Protein AF-A0A7T4PMB2-F1 (afdb_monomer)

Organism: NCBI:txid1642299

Radius of gyration: 21.37 Å; Cα contacts (8 Å, |Δi|>4): 212; chains: 1; bounding box: 61×42×51 Å

Secondary structure (DSSP, 8-state):
-PPPP-----SHHHHHHHHHHHHHHHHHHHHTTS-HHHHHHHS-HHHHHHTS--TTTTTT--HHHHHHHHHHHTTTHHHHHHHHHHH-----EEEEE-TTS-HHHHHHHHHHHHHTT-S-EEE---S-HHHHHHHHHHHHHHHHTT--PPP--SS-----PPPEEE--TGGGS-TTT--HHHHHHHHHHHHHHH-GGGEEE---TTGGGGT--HHHHHHHHHHHHTTS-HHHHHIIIIIHHHHHHTPPP-

Nearest PDB structures (foldseek):
  1yey-assembly3_C  TM=9.040E-01  e=1.198E-10  Xanthomonas campestris pv. campestris
  1yey-assembly5_D  TM=8.991E-01  e=2.193E-10  Xanthomonas campestris pv. campestris
  2hxu-assembly1_A-2  TM=8.973E-01  e=6.983E-10  Xanthomonas campestris pv. campestris
  2hne-assembly1_A  TM=7.684E-01  e=2.425E-10  Xanthomonas campestris pv. campestris
  4ip4-assembly1_A  TM=7.902E-01  e=7.832E-09  Ruegeria sp. TM1040

Mean predicted aligned error: 11.49 Å

InterPro domains:
  IPR006680 Amidohydrolase-related [PF04909] (165-247)
  IPR029017 Enolase-like, N-terminal [G3DSA:3.30.390.10] (5-83)
  IPR029017 Enolase-like, N-terminal [SSF54826] (7-43)
  IPR032466 Metal-dependent hydrolase [SSF51556] (58-247)
  IPR036849 Enolase-like, C-terminal domain superfamily [G3DSA:3.20.20.120] (88-149)
  IPR046945 L-rhamnonate dehydratase-like [PTHR13794] (10-143)

Structure (mmCIF, N/CA/C/O backbone):
data_AF-A0A7T4PMB2-F1
#
_entry.id   AF-A0A7T4PMB2-F1
#
loop_
_atom_site.group_PDB
_atom_site.id
_atom_site.type_symbol
_atom_site.label_atom_id
_atom_site.label_alt_id
_atom_site.label_comp_id
_atom_site.label_asym_id
_atom_site.label_entity_id
_atom_site.label_seq_id
_atom_site.pdbx_PDB_ins_code
_atom_site.Cartn_x
_atom_site.Cartn_y
_atom_site.Cartn_z
_atom_site.occupancy
_atom_site.B_iso_or_equiv
_atom_site.auth_seq_id
_atom_site.auth_comp_id
_atom_site.auth_asym_id
_atom_site.auth_atom_id
_atom_site.pdbx_PDB_model_num
ATOM 1 N N . MET A 1 1 ? -34.912 15.773 -20.584 1.00 35.38 1 MET A N 1
ATOM 2 C CA . MET A 1 1 ? -33.484 15.420 -20.717 1.00 35.38 1 MET A CA 1
ATOM 3 C C . MET A 1 1 ? -33.000 14.997 -19.339 1.00 35.38 1 MET A C 1
ATOM 5 O O . MET A 1 1 ? -32.788 15.855 -18.494 1.00 35.38 1 MET A O 1
ATOM 9 N N . ALA A 1 2 ? -32.989 13.692 -19.056 1.00 30.50 2 ALA A N 1
ATOM 10 C CA . ALA A 1 2 ? -32.449 13.191 -17.794 1.00 30.50 2 ALA A CA 1
ATOM 11 C C . ALA A 1 2 ? -30.940 13.493 -17.768 1.00 30.50 2 ALA A C 1
ATOM 13 O O . ALA A 1 2 ? -30.290 13.292 -18.798 1.00 30.50 2 ALA A O 1
ATOM 14 N N . PRO A 1 3 ? -30.379 14.015 -16.666 1.00 35.81 3 PRO A N 1
ATOM 15 C CA . PRO A 1 3 ? -28.944 14.237 -16.590 1.00 35.81 3 PRO A CA 1
ATOM 16 C C . PRO A 1 3 ? -28.245 12.880 -16.735 1.00 35.81 3 PRO A C 1
ATOM 18 O O . PRO A 1 3 ? -28.550 11.938 -16.003 1.00 35.81 3 PRO A O 1
ATOM 21 N N . GLY A 1 4 ? -27.356 12.772 -17.726 1.00 35.12 4 GLY A N 1
ATOM 22 C CA . GLY A 1 4 ? -26.520 11.591 -17.925 1.00 35.12 4 GLY A CA 1
ATOM 23 C C . GLY A 1 4 ? -25.661 11.298 -16.688 1.00 35.12 4 GLY A C 1
ATOM 24 O O . GLY A 1 4 ? -25.504 12.174 -15.830 1.00 35.12 4 GLY A O 1
ATOM 25 N N . PRO A 1 5 ? -25.115 10.076 -16.564 1.00 42.34 5 PRO A N 1
ATOM 26 C CA . PRO A 1 5 ? -24.320 9.689 -15.408 1.00 42.34 5 PRO A CA 1
ATOM 27 C C . PRO A 1 5 ? -23.187 10.699 -15.212 1.00 42.34 5 PRO A C 1
ATOM 29 O O . PRO A 1 5 ? -22.354 10.887 -16.096 1.00 42.34 5 PRO A O 1
ATOM 32 N N . LEU A 1 6 ? -23.190 11.370 -14.055 1.00 43.47 6 LEU A N 1
ATOM 33 C CA . LEU A 1 6 ? -22.099 12.220 -13.592 1.00 43.47 6 LEU A CA 1
ATOM 34 C C . LEU A 1 6 ? -20.829 11.369 -13.557 1.00 43.47 6 LEU A C 1
ATOM 36 O O . LEU A 1 6 ? -20.558 10.673 -12.577 1.00 43.47 6 LEU A O 1
ATOM 40 N N . THR A 1 7 ? -20.045 11.426 -14.626 1.00 45.50 7 THR A N 1
ATOM 41 C CA . THR A 1 7 ? -18.671 10.950 -14.651 1.00 45.50 7 THR A CA 1
ATOM 42 C C . THR A 1 7 ? -17.887 11.838 -13.690 1.00 45.50 7 THR A C 1
ATOM 44 O O . THR A 1 7 ? -17.384 12.900 -14.047 1.00 45.50 7 THR A O 1
ATOM 47 N N . ARG A 1 8 ? -17.846 11.456 -12.406 1.00 55.59 8 ARG A N 1
ATOM 48 C CA . ARG A 1 8 ? -16.974 12.096 -11.417 1.00 55.59 8 ARG A CA 1
ATOM 49 C C . ARG A 1 8 ? -15.540 11.870 -11.878 1.00 55.59 8 ARG A C 1
ATOM 51 O O . ARG A 1 8 ? -14.982 10.801 -11.653 1.00 55.59 8 ARG A O 1
ATOM 58 N N . GLN A 1 9 ? -14.967 12.856 -12.557 1.00 50.06 9 GLN A N 1
ATOM 59 C CA . GLN A 1 9 ? -13.572 12.808 -12.959 1.00 50.06 9 GLN A CA 1
ATOM 60 C C . GLN A 1 9 ? -12.698 12.799 -11.692 1.00 50.06 9 GLN A C 1
ATOM 62 O O . GLN A 1 9 ? -12.810 13.720 -10.874 1.00 50.06 9 GLN A O 1
ATOM 67 N N . PRO A 1 10 ? -11.851 11.776 -11.479 1.00 59.47 10 PRO A N 1
ATOM 68 C CA . PRO A 1 10 ? -10.800 11.865 -10.474 1.00 59.47 10 PRO A CA 1
ATOM 69 C C . PRO A 1 10 ? -9.892 13.054 -10.824 1.00 59.47 10 PRO A C 1
ATOM 71 O O . PRO A 1 10 ? -9.530 13.247 -11.981 1.00 59.47 10 PRO A O 1
ATOM 74 N N . GLY A 1 11 ? -9.564 13.894 -9.840 1.00 75.94 11 GLY A N 1
ATOM 75 C CA . GLY A 1 11 ? -8.819 15.133 -10.078 1.00 75.94 11 GLY A CA 1
ATOM 76 C C . GLY A 1 11 ? -8.782 16.060 -8.863 1.00 75.94 11 GLY A C 1
ATOM 77 O O . GLY A 1 11 ? -9.060 15.634 -7.741 1.00 75.94 11 GLY A O 1
ATOM 78 N N . VAL A 1 12 ? -8.468 17.342 -9.086 1.00 81.75 12 VAL A N 1
ATOM 79 C CA . VAL A 1 12 ? -8.289 18.367 -8.032 1.00 81.75 12 VAL A CA 1
ATOM 80 C C . VAL A 1 12 ? -9.468 18.423 -7.062 1.00 81.75 12 VAL A C 1
ATOM 82 O O . VAL A 1 12 ? -9.266 18.431 -5.851 1.00 81.75 12 VAL A O 1
ATOM 85 N N . MET A 1 13 ? -10.699 18.375 -7.577 1.00 86.38 13 MET A N 1
ATOM 86 C CA . MET A 1 13 ? -11.901 18.406 -6.740 1.00 86.38 13 MET A CA 1
ATOM 87 C C . MET A 1 13 ? -11.987 17.208 -5.791 1.00 86.38 13 MET A C 1
ATOM 89 O O . MET A 1 13 ? -12.369 17.366 -4.635 1.00 86.38 13 MET A O 1
ATOM 93 N N . HIS A 1 14 ? -11.599 16.015 -6.244 1.00 83.06 14 HIS A N 1
ATOM 94 C CA . HIS A 1 14 ? -11.605 14.829 -5.392 1.00 83.06 14 HIS A CA 1
ATOM 95 C C . HIS A 1 14 ? -10.499 14.889 -4.329 1.00 83.06 14 HIS A C 1
ATOM 97 O O . HIS A 1 14 ? -10.737 14.502 -3.188 1.00 83.06 14 HIS A O 1
ATOM 103 N N . MET A 1 15 ? -9.326 15.44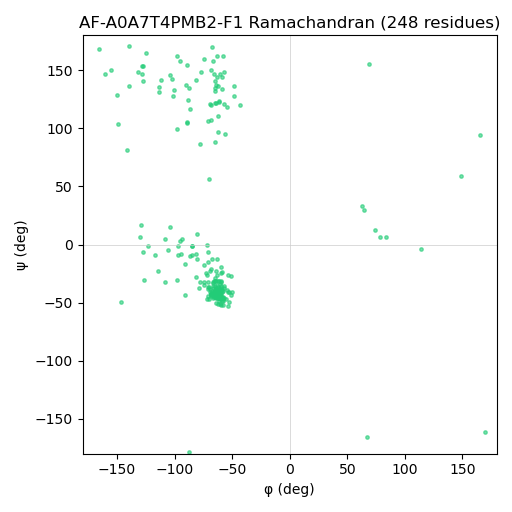3 -4.665 1.00 84.00 15 MET A N 1
ATOM 104 C CA . MET A 1 15 ? -8.260 15.694 -3.687 1.00 84.00 15 MET A CA 1
ATOM 105 C C . MET A 1 15 ? -8.689 16.713 -2.624 1.00 84.00 15 MET A C 1
ATOM 107 O O . MET A 1 15 ? -8.449 16.488 -1.441 1.00 84.00 15 MET A O 1
ATOM 111 N N . ALA A 1 16 ? -9.370 17.793 -3.022 1.00 87.81 16 ALA A N 1
ATOM 112 C CA . ALA A 1 16 ? -9.892 18.798 -2.095 1.00 87.81 16 ALA A CA 1
ATOM 113 C C . ALA A 1 16 ? -10.948 18.208 -1.147 1.00 87.81 16 ALA A C 1
ATOM 115 O O . ALA A 1 16 ? -10.863 18.396 0.065 1.00 87.81 16 ALA A O 1
ATOM 116 N N . ILE A 1 17 ? -11.899 17.430 -1.679 1.00 90.94 17 ILE A N 1
ATOM 117 C CA . ILE A 1 17 ? -12.875 16.696 -0.860 1.00 90.94 17 ILE A CA 1
ATOM 118 C C . ILE A 1 17 ? -12.154 15.745 0.102 1.00 90.94 17 ILE A C 1
ATOM 120 O O . ILE A 1 17 ? -12.469 15.733 1.288 1.00 90.94 17 ILE A O 1
ATOM 124 N N . GLY A 1 18 ? -11.162 14.989 -0.379 1.00 90.50 18 GLY A N 1
ATOM 125 C CA . GLY A 1 18 ? -10.364 14.086 0.451 1.00 90.50 18 GLY A CA 1
ATOM 126 C C . GLY A 1 18 ? -9.637 14.806 1.589 1.00 90.50 18 GLY A C 1
ATOM 127 O O . GLY A 1 18 ? -9.641 14.319 2.715 1.00 90.50 18 GLY A O 1
ATOM 128 N N . ALA A 1 19 ? -9.075 15.991 1.333 1.00 88.81 19 ALA A N 1
ATOM 129 C CA . ALA A 1 19 ? -8.434 16.807 2.362 1.00 88.81 19 ALA A CA 1
ATOM 130 C C . ALA A 1 19 ? -9.427 17.252 3.448 1.00 88.81 19 ALA A C 1
ATOM 132 O O . ALA A 1 19 ? -9.135 17.115 4.634 1.00 88.81 19 ALA A O 1
ATOM 133 N N . VAL A 1 20 ? -10.619 17.716 3.056 1.00 96.00 20 VAL A N 1
ATOM 134 C CA . VAL A 1 20 ? -11.674 18.108 4.007 1.00 96.00 20 VAL A CA 1
ATOM 135 C C . VAL A 1 20 ? -12.166 16.904 4.813 1.00 96.00 20 VAL A C 1
ATOM 137 O O . VAL A 1 20 ? -12.282 16.990 6.031 1.00 96.00 20 VAL A O 1
ATOM 140 N N . VAL A 1 21 ? -12.406 15.761 4.164 1.00 95.62 21 VAL A N 1
ATOM 141 C CA . VAL A 1 21 ? -12.817 14.522 4.845 1.00 95.62 21 VAL A CA 1
ATOM 142 C C . VAL A 1 21 ? -11.748 14.062 5.841 1.00 95.62 21 VAL A C 1
ATOM 144 O O . VAL A 1 21 ? -12.085 13.712 6.969 1.00 95.62 21 VAL A O 1
ATOM 147 N N . ASN A 1 22 ? -10.465 14.116 5.474 1.00 94.06 22 ASN A N 1
ATOM 148 C CA . ASN A 1 22 ? -9.368 13.781 6.385 1.00 94.06 22 ASN A CA 1
ATOM 149 C C . ASN A 1 22 ? -9.285 14.745 7.578 1.00 94.06 22 ASN A C 1
ATOM 151 O O . ASN A 1 22 ? -9.046 14.292 8.691 1.00 94.06 22 ASN A O 1
ATOM 155 N N . ALA A 1 23 ? -9.536 16.043 7.380 1.00 93.75 23 ALA A N 1
ATOM 156 C CA . ALA A 1 23 ? -9.590 17.010 8.479 1.00 93.75 23 ALA A CA 1
ATOM 157 C C . ALA A 1 23 ? -10.757 16.735 9.447 1.00 93.75 23 ALA A C 1
ATOM 159 O O . ALA A 1 23 ? -10.616 16.893 10.656 1.00 93.75 23 ALA A O 1
ATOM 160 N N . VAL A 1 24 ? -11.905 16.269 8.941 1.00 97.50 24 VAL A N 1
ATOM 161 C CA . VAL A 1 24 ? -13.025 15.830 9.793 1.00 97.50 24 VAL A CA 1
ATOM 162 C C . VAL A 1 24 ? -12.645 14.590 10.609 1.00 97.50 24 VAL A C 1
ATOM 164 O O . VAL A 1 24 ? -12.980 14.511 11.791 1.00 97.50 24 VAL A O 1
ATOM 167 N N . TRP A 1 25 ? -11.927 13.637 10.008 1.00 97.00 25 TRP A N 1
ATOM 168 C CA . TRP A 1 25 ? -11.400 12.468 10.718 1.00 97.00 25 TRP A CA 1
ATOM 169 C C . TRP A 1 25 ? -10.401 12.839 11.812 1.00 97.00 25 TRP A C 1
ATOM 171 O O . TRP A 1 25 ? -10.461 12.272 12.902 1.00 97.00 25 TRP A O 1
ATOM 181 N N . ASP A 1 26 ? -9.518 13.792 11.529 1.00 96.56 26 ASP A N 1
ATOM 182 C CA . ASP A 1 26 ? -8.550 14.322 12.486 1.00 96.56 26 ASP A CA 1
ATOM 183 C C . ASP A 1 26 ? -9.259 14.961 13.688 1.00 96.56 26 ASP A C 1
ATOM 185 O O . ASP A 1 26 ? -9.075 14.521 14.821 1.00 96.56 26 ASP A O 1
ATOM 189 N N . LEU A 1 27 ? -10.213 15.866 13.437 1.00 97.00 27 LEU A N 1
ATOM 190 C CA . LEU A 1 27 ? -11.034 16.484 14.483 1.00 97.00 27 LEU A CA 1
ATOM 191 C C . LEU A 1 27 ? -11.805 15.448 15.321 1.00 97.00 27 LEU A C 1
ATOM 193 O O . LEU A 1 27 ? -11.927 15.584 16.541 1.00 97.00 27 LEU A O 1
ATOM 197 N N . ALA A 1 28 ? -12.349 14.406 14.685 1.00 97.06 28 ALA A N 1
ATOM 198 C CA . ALA A 1 28 ? -13.040 13.330 15.390 1.00 97.06 28 ALA A CA 1
ATOM 199 C C . ALA A 1 28 ? -12.090 12.542 16.311 1.00 97.06 28 ALA A C 1
ATOM 201 O O . ALA A 1 28 ? -12.472 12.188 17.429 1.00 97.06 28 ALA A O 1
ATOM 202 N N . ALA A 1 29 ? -10.859 12.291 15.861 1.00 97.25 29 ALA A N 1
ATOM 203 C CA . ALA A 1 29 ? -9.821 11.611 16.629 1.00 97.25 29 ALA A CA 1
ATOM 204 C C . ALA A 1 29 ? -9.328 12.466 17.808 1.00 97.25 29 ALA A C 1
ATOM 206 O O . ALA A 1 29 ? -9.275 11.969 18.938 1.00 97.25 29 ALA A O 1
ATOM 207 N N . GLU A 1 30 ? -9.088 13.760 17.582 1.00 97.31 30 GLU A N 1
ATOM 208 C CA . GLU A 1 30 ? -8.738 14.728 18.626 1.00 97.31 30 GLU A CA 1
ATOM 209 C C . GLU A 1 30 ? -9.821 14.811 19.704 1.00 97.31 30 GLU A C 1
ATOM 211 O O . GLU A 1 30 ? -9.532 14.672 20.893 1.00 97.31 30 GLU A O 1
ATOM 216 N N . ARG A 1 31 ? -11.092 14.949 19.302 1.00 98.00 31 ARG A N 1
ATOM 217 C CA . ARG A 1 31 ? -12.222 15.006 20.241 1.00 98.00 31 ARG A CA 1
ATOM 218 C C . ARG A 1 31 ? -12.377 13.718 21.052 1.00 98.00 31 ARG A C 1
ATOM 220 O O . ARG A 1 31 ? -12.839 13.765 22.190 1.00 98.00 31 ARG A O 1
ATOM 227 N N . ALA A 1 32 ? -12.012 12.577 20.474 1.00 97.12 32 ALA A N 1
ATOM 228 C CA . ALA A 1 32 ? -12.011 11.289 21.159 1.00 97.12 32 ALA A CA 1
ATOM 229 C C . ALA A 1 32 ? -10.756 11.055 22.021 1.00 97.12 32 ALA A C 1
ATOM 231 O O . ALA A 1 32 ? -10.708 10.055 22.739 1.00 97.12 32 ALA A O 1
ATOM 232 N N . GLY A 1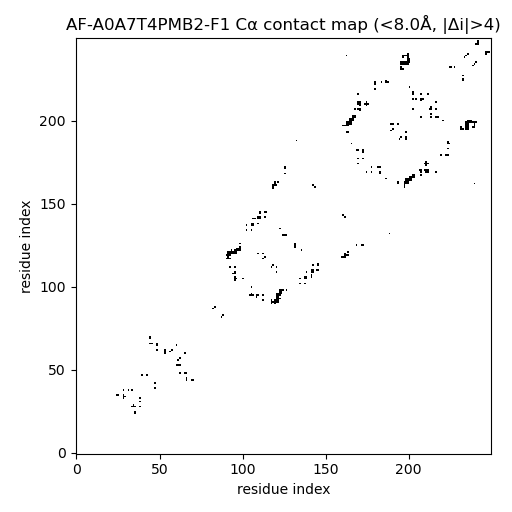 33 ? -9.744 11.930 21.948 1.00 97.50 33 GLY A N 1
ATOM 233 C CA . GLY A 1 33 ? -8.468 11.772 22.648 1.00 97.50 33 GLY A CA 1
ATOM 234 C C . GLY A 1 33 ? -7.668 10.554 22.181 1.00 97.50 33 GLY A C 1
ATOM 235 O O . GLY A 1 33 ? -6.955 9.945 22.978 1.00 97.50 33 GLY A O 1
ATOM 236 N N . LYS A 1 34 ? -7.820 10.148 20.913 1.00 97.31 34 LYS A N 1
ATOM 237 C CA . LYS A 1 34 ? -7.203 8.934 20.357 1.00 97.31 34 LYS A CA 1
ATOM 238 C C . LYS A 1 34 ? -6.447 9.246 19.070 1.00 97.31 34 LYS A C 1
ATOM 240 O O . LYS A 1 34 ? -6.919 10.058 18.282 1.00 97.31 34 LYS A O 1
ATOM 245 N N . PRO A 1 35 ? -5.334 8.552 18.775 1.00 97.25 35 PRO A N 1
ATOM 246 C CA . PRO A 1 35 ? -4.795 8.572 17.422 1.00 97.25 35 PRO A CA 1
ATOM 247 C C . PRO A 1 35 ? -5.813 7.948 16.451 1.00 97.25 35 PRO A C 1
ATOM 249 O O . PRO A 1 35 ? -6.484 6.972 16.796 1.00 97.25 35 PRO A O 1
ATOM 252 N N . LEU A 1 36 ? -5.905 8.474 15.223 1.00 97.12 36 LEU A N 1
ATOM 253 C CA . LEU A 1 36 ? -6.928 8.072 14.243 1.00 97.12 36 LEU A CA 1
ATOM 254 C C . LEU A 1 36 ? -6.986 6.553 14.007 1.00 97.12 36 LEU A C 1
ATOM 256 O O . LEU A 1 36 ? -8.071 5.979 13.948 1.00 97.12 36 LEU A O 1
ATOM 260 N N . TRP A 1 37 ? -5.834 5.877 13.925 1.00 96.56 37 TRP A N 1
ATOM 261 C CA . TRP A 1 37 ? -5.801 4.422 13.731 1.00 96.56 37 TRP A CA 1
ATOM 262 C C . TRP A 1 37 ? -6.512 3.668 14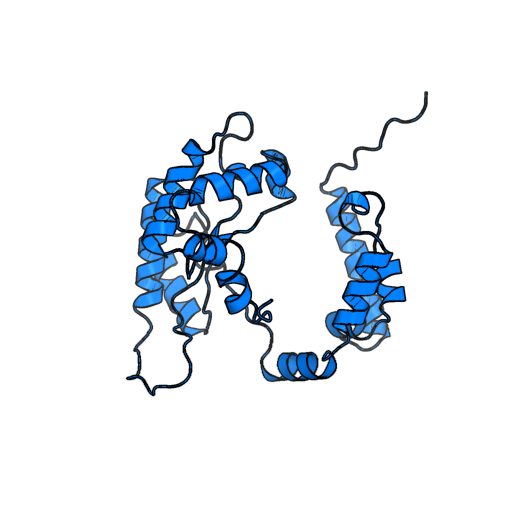.863 1.00 96.56 37 TRP A C 1
ATOM 264 O O . TRP A 1 37 ? -7.170 2.664 14.604 1.00 96.56 37 TRP A O 1
ATOM 274 N N . GLN A 1 38 ? -6.414 4.163 16.101 1.00 96.81 38 GLN A N 1
ATOM 275 C CA . GLN A 1 38 ? -7.048 3.556 17.266 1.00 96.81 38 GLN A CA 1
ATOM 276 C C . GLN A 1 38 ? -8.534 3.909 17.330 1.00 96.81 38 GLN A C 1
ATOM 278 O O . GLN A 1 38 ? -9.341 3.039 17.639 1.00 96.81 38 GLN A O 1
ATOM 283 N N . LEU A 1 39 ? -8.919 5.140 16.964 1.00 97.06 39 LEU A N 1
ATOM 284 C CA . LEU A 1 39 ? -10.332 5.507 16.805 1.00 97.06 39 LEU A CA 1
ATOM 285 C C . LEU A 1 39 ? -11.043 4.525 15.860 1.00 97.06 39 LEU A C 1
ATOM 287 O O . LEU A 1 39 ? -12.089 3.978 16.203 1.00 97.06 39 LEU A O 1
ATOM 291 N N . LEU A 1 40 ? -10.444 4.277 14.693 1.00 96.44 40 LEU A N 1
ATOM 292 C CA . LEU A 1 40 ? -10.983 3.360 13.690 1.00 96.44 40 LEU A CA 1
ATOM 293 C C . LEU A 1 40 ? -1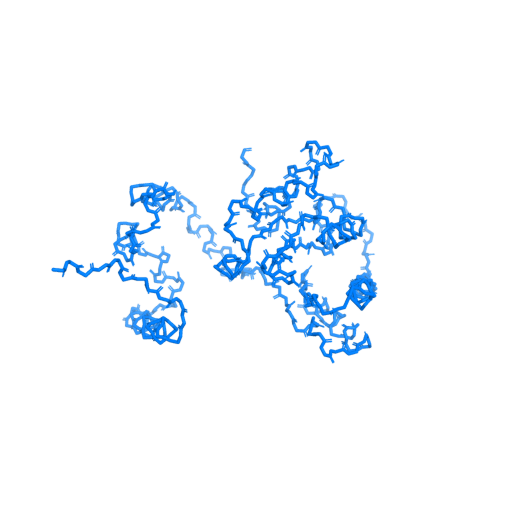0.947 1.900 14.152 1.00 96.44 40 LEU A C 1
ATOM 295 O O . LEU A 1 40 ? -11.914 1.171 13.942 1.00 96.44 40 LEU A O 1
ATOM 299 N N . ALA A 1 41 ? -9.859 1.467 14.793 1.00 95.38 41 ALA A N 1
ATOM 300 C CA . ALA A 1 41 ? -9.739 0.106 15.310 1.00 95.38 41 ALA A CA 1
ATOM 301 C C . ALA A 1 41 ? -10.749 -0.188 16.432 1.00 95.38 41 ALA A C 1
ATOM 303 O O . ALA A 1 41 ? -11.217 -1.321 16.548 1.00 95.38 41 ALA A O 1
ATOM 304 N N . ASP A 1 42 ? -11.121 0.811 17.231 1.00 95.38 42 ASP A N 1
ATOM 305 C CA . ASP A 1 42 ? -12.087 0.665 18.321 1.00 95.38 42 ASP A CA 1
ATOM 306 C C . ASP A 1 42 ? -13.541 0.719 17.829 1.00 95.38 42 ASP A C 1
ATOM 308 O O . ASP A 1 42 ? -14.409 0.076 18.422 1.00 95.38 42 ASP A O 1
ATOM 312 N N . ALA A 1 43 ? -13.819 1.406 16.718 1.00 96.31 43 ALA A N 1
ATOM 313 C CA . ALA A 1 43 ? -15.171 1.646 16.214 1.00 96.31 43 ALA A CA 1
ATOM 314 C C . ALA A 1 43 ? -15.924 0.377 15.780 1.00 96.31 43 ALA A C 1
ATOM 316 O O . ALA A 1 43 ? -15.357 -0.523 15.158 1.00 96.31 43 ALA A O 1
ATOM 317 N N . THR A 1 44 ? -17.225 0.288 16.073 1.00 97.19 44 THR A N 1
ATOM 318 C CA . THR A 1 44 ? -18.011 -0.919 15.769 1.00 97.19 44 THR A CA 1
ATOM 319 C C . THR A 1 44 ? -17.988 -1.247 14.267 1.00 97.19 44 THR A C 1
ATOM 321 O O . THR A 1 44 ? -17.989 -0.330 13.440 1.00 97.19 44 THR A O 1
ATOM 324 N N . PRO A 1 45 ? -17.962 -2.540 13.881 1.00 97.88 45 PRO A N 1
ATOM 325 C CA . PRO A 1 45 ? -18.018 -2.939 12.474 1.00 97.88 45 PRO A CA 1
ATOM 326 C C . PRO A 1 45 ? -19.166 -2.280 11.699 1.00 97.88 45 PRO A C 1
ATOM 328 O O . PRO A 1 45 ? -18.969 -1.824 10.580 1.00 97.88 45 PRO A O 1
ATOM 331 N N . GLU A 1 46 ? -20.342 -2.175 12.314 1.00 97.94 46 GLU A N 1
ATOM 332 C CA . GLU A 1 46 ? -21.537 -1.563 11.734 1.00 97.94 46 GLU A CA 1
ATOM 333 C C . GLU A 1 46 ? -21.317 -0.077 11.434 1.00 97.94 46 GLU A C 1
ATOM 335 O O . GLU A 1 46 ? -21.657 0.397 10.351 1.00 97.94 46 GLU A O 1
ATOM 340 N N . TRP A 1 47 ? -20.699 0.648 12.369 1.00 97.38 47 TRP A N 1
ATOM 341 C CA . TRP A 1 47 ? -20.401 2.062 12.184 1.00 97.38 47 TRP A CA 1
ATOM 342 C C . TRP A 1 47 ? -19.323 2.290 11.123 1.00 97.38 47 TRP A C 1
ATOM 344 O O . TRP A 1 47 ? -19.440 3.223 10.335 1.00 97.38 47 TRP A O 1
ATOM 354 N N . LEU A 1 48 ? -18.296 1.435 11.056 1.00 97.19 48 LEU A N 1
ATOM 355 C CA . LEU A 1 48 ? -17.271 1.508 10.007 1.00 97.19 48 LEU A CA 1
ATOM 356 C C . LEU A 1 48 ? -17.876 1.295 8.616 1.00 97.19 48 LEU A C 1
ATOM 358 O O . LEU A 1 48 ? -17.570 2.052 7.697 1.00 97.19 48 LEU A O 1
ATOM 362 N N . VAL A 1 49 ? -18.766 0.308 8.469 1.00 97.69 49 VAL A N 1
ATOM 363 C CA . VAL A 1 49 ? -19.486 0.066 7.209 1.00 97.69 49 VAL A CA 1
ATOM 364 C C . VAL A 1 49 ? -20.331 1.280 6.829 1.00 97.69 49 VAL A C 1
ATOM 366 O O . VAL A 1 49 ? -20.326 1.667 5.665 1.00 97.69 49 VAL A O 1
ATOM 369 N N . SER A 1 50 ? -20.986 1.946 7.788 1.00 96.81 50 SER A N 1
ATOM 370 C CA . SER A 1 50 ? -21.785 3.140 7.482 1.00 96.81 50 SER A CA 1
ATOM 371 C C . SER A 1 50 ? -20.962 4.352 7.023 1.00 96.81 50 SER A C 1
ATOM 373 O O . SER A 1 50 ? -21.551 5.308 6.527 1.00 96.81 50 SER A O 1
ATOM 375 N N . GLN A 1 51 ? -19.631 4.344 7.177 1.00 96.50 51 GLN A N 1
ATOM 376 C CA . GLN A 1 51 ? -18.759 5.412 6.661 1.00 96.50 51 GLN A CA 1
ATOM 377 C C . GLN A 1 51 ? -18.367 5.216 5.188 1.00 96.50 51 GLN A C 1
ATOM 379 O O . GLN A 1 51 ? -17.757 6.105 4.594 1.00 96.50 51 GLN A O 1
ATOM 384 N N . VAL A 1 52 ? -18.670 4.057 4.594 1.00 94.62 52 VAL A N 1
ATOM 385 C CA . VAL A 1 52 ? -18.247 3.701 3.234 1.00 94.62 52 VAL A CA 1
ATOM 386 C C . VAL A 1 52 ? -19.392 3.910 2.243 1.00 94.62 52 VAL A C 1
ATOM 388 O O . VAL A 1 52 ? -20.521 3.475 2.454 1.00 94.62 52 VAL A O 1
ATOM 391 N N . ASP A 1 53 ? -19.088 4.554 1.118 1.00 93.50 53 ASP A N 1
ATOM 392 C CA . ASP A 1 53 ? -20.014 4.715 -0.003 1.00 93.50 53 ASP A CA 1
ATOM 393 C C . ASP A 1 53 ? -19.894 3.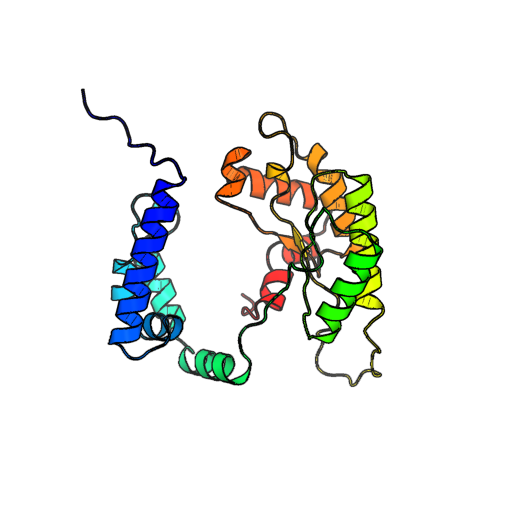534 -0.979 1.00 93.50 53 ASP A C 1
ATOM 395 O O . ASP A 1 53 ? -18.943 3.446 -1.757 1.00 93.50 53 ASP A O 1
ATOM 399 N N . PHE A 1 54 ? -20.867 2.620 -0.946 1.00 92.44 54 PHE A N 1
ATOM 400 C CA . PHE A 1 54 ? -20.833 1.373 -1.720 1.00 92.44 54 PHE A CA 1
ATOM 401 C C . PHE A 1 54 ? -21.343 1.487 -3.167 1.00 92.44 54 PHE A C 1
ATOM 403 O O . PHE A 1 54 ? -21.300 0.496 -3.897 1.00 92.44 54 PHE A O 1
ATOM 410 N N . ARG A 1 55 ? -21.805 2.668 -3.614 1.00 87.00 55 ARG A N 1
ATOM 411 C CA . ARG A 1 55 ? -22.541 2.852 -4.888 1.00 87.00 55 ARG A CA 1
ATOM 412 C C . ARG A 1 55 ? -21.876 2.259 -6.136 1.00 87.00 55 ARG A C 1
ATOM 414 O O . ARG A 1 55 ? -22.587 1.914 -7.071 1.00 87.00 55 ARG A O 1
ATOM 421 N N . TYR A 1 56 ? -20.548 2.139 -6.156 1.00 82.94 56 TYR A N 1
ATOM 422 C CA . TYR A 1 56 ? -19.782 1.653 -7.313 1.00 82.94 56 TYR A CA 1
ATOM 423 C C . TYR A 1 56 ? -18.793 0.528 -6.980 1.00 82.94 56 TYR A C 1
ATOM 425 O O . TYR A 1 56 ? -17.858 0.295 -7.741 1.00 82.94 56 TYR A O 1
ATOM 433 N N . ILE A 1 57 ? -18.953 -0.117 -5.823 1.00 88.44 57 ILE A N 1
ATOM 434 C CA . ILE A 1 57 ? -18.113 -1.253 -5.410 1.00 88.44 57 ILE A CA 1
ATOM 435 C C . ILE A 1 57 ? -18.931 -2.481 -5.006 1.00 88.44 57 ILE A C 1
ATOM 437 O O . ILE A 1 57 ? -18.348 -3.522 -4.728 1.00 88.44 57 ILE A O 1
ATOM 441 N N . ALA A 1 58 ? -20.262 -2.371 -4.941 1.00 86.44 58 ALA A N 1
ATOM 442 C CA . ALA A 1 58 ? -21.136 -3.426 -4.434 1.00 86.44 58 ALA A CA 1
ATOM 443 C C . ALA A 1 58 ? -21.119 -4.713 -5.281 1.00 86.44 58 ALA A C 1
ATOM 445 O O . ALA A 1 58 ? -21.418 -5.781 -4.760 1.00 86.44 58 ALA A O 1
ATOM 446 N N . ASP A 1 59 ? -20.739 -4.628 -6.554 1.00 86.06 59 ASP A N 1
ATOM 447 C CA . ASP A 1 59 ? -20.509 -5.773 -7.440 1.00 86.06 59 ASP A CA 1
ATOM 448 C C . ASP A 1 59 ? -19.268 -6.598 -7.048 1.00 86.06 59 ASP A C 1
ATOM 450 O O . ASP A 1 59 ? -19.198 -7.786 -7.356 1.00 86.06 59 ASP A O 1
ATOM 454 N N . ALA A 1 60 ? -18.314 -5.994 -6.332 1.00 87.69 60 ALA A N 1
ATOM 455 C CA . ALA A 1 60 ? -17.104 -6.651 -5.836 1.00 87.69 60 ALA A CA 1
ATOM 456 C C . ALA A 1 60 ? -17.098 -6.865 -4.309 1.00 87.69 60 ALA A C 1
ATOM 458 O O . ALA A 1 60 ? -16.512 -7.830 -3.818 1.00 87.69 60 ALA A O 1
ATOM 459 N N . LEU A 1 61 ? -17.716 -5.963 -3.542 1.00 91.44 61 LEU A N 1
ATOM 460 C CA . LEU A 1 61 ? -17.777 -5.996 -2.083 1.00 91.44 61 LEU A CA 1
ATOM 461 C C . LEU A 1 61 ? -19.083 -5.359 -1.597 1.00 91.44 61 LEU A C 1
ATOM 463 O O . LEU A 1 61 ? -19.211 -4.135 -1.560 1.00 91.44 61 LEU A O 1
ATOM 467 N N . THR A 1 62 ? -20.041 -6.187 -1.182 1.00 96.44 62 THR A N 1
ATOM 468 C CA . THR A 1 62 ? -21.302 -5.696 -0.608 1.00 96.44 62 THR A CA 1
ATOM 469 C C . THR A 1 62 ? -21.104 -5.177 0.827 1.00 96.44 62 THR A C 1
ATOM 471 O O . THR A 1 62 ? -20.142 -5.578 1.498 1.00 96.44 62 THR A O 1
ATOM 474 N N . PRO A 1 63 ? -22.010 -4.326 1.347 1.00 97.06 63 PRO A N 1
ATOM 475 C CA . PRO A 1 63 ? -21.990 -3.908 2.751 1.00 97.06 63 PRO A CA 1
ATOM 476 C C . PRO A 1 63 ? -22.004 -5.086 3.737 1.00 97.06 63 PRO A C 1
ATOM 478 O O . PRO A 1 63 ? -21.294 -5.067 4.742 1.00 97.06 63 PRO A O 1
ATOM 481 N N . GLU A 1 64 ? -22.763 -6.142 3.442 1.00 97.56 64 GLU A N 1
ATOM 482 C CA . GLU A 1 64 ? -22.877 -7.342 4.278 1.00 97.56 64 GLU A CA 1
ATOM 483 C C . GLU A 1 64 ? -21.569 -8.136 4.281 1.00 97.56 64 GLU A C 1
ATOM 485 O O . GLU A 1 64 ? -21.110 -8.577 5.338 1.00 97.56 64 GLU A O 1
ATOM 490 N N . ALA A 1 65 ? -20.934 -8.275 3.112 1.00 96.75 65 ALA A N 1
ATOM 491 C CA . ALA A 1 65 ? -19.631 -8.914 2.984 1.00 96.75 65 ALA A CA 1
ATOM 492 C C . ALA A 1 65 ? -18.549 -8.119 3.734 1.00 96.75 65 ALA A C 1
ATOM 494 O O . ALA A 1 65 ? -17.763 -8.699 4.487 1.00 96.75 65 ALA A O 1
ATOM 495 N N . ALA A 1 66 ? -18.545 -6.788 3.612 1.00 97.19 66 ALA A N 1
ATOM 496 C CA . ALA A 1 66 ? -17.642 -5.917 4.364 1.00 97.19 66 ALA A CA 1
ATOM 497 C C . ALA A 1 66 ? -17.854 -6.041 5.884 1.00 97.19 66 ALA A C 1
ATOM 499 O O . ALA A 1 66 ? -16.888 -6.166 6.642 1.00 97.19 66 ALA A O 1
ATOM 500 N N . LEU A 1 67 ? -19.111 -6.079 6.338 1.00 98.06 67 LEU A N 1
ATOM 501 C CA . LEU A 1 67 ? -19.451 -6.269 7.746 1.00 98.06 67 LEU A CA 1
ATOM 502 C C . LEU A 1 67 ? -18.950 -7.619 8.277 1.00 98.06 67 LEU A C 1
ATOM 504 O O . LEU A 1 67 ? -18.380 -7.683 9.369 1.00 98.06 67 LEU A O 1
ATOM 508 N N . ALA A 1 68 ? -19.134 -8.695 7.507 1.00 97.69 68 ALA A N 1
ATOM 509 C CA . ALA A 1 68 ? -18.644 -10.024 7.858 1.00 97.69 68 ALA A CA 1
ATOM 510 C C . ALA A 1 68 ? -17.113 -10.040 8.009 1.00 97.69 68 ALA A C 1
ATOM 512 O O . ALA A 1 68 ? -16.605 -10.541 9.017 1.00 97.69 68 ALA A O 1
ATOM 513 N N . LEU A 1 69 ? -16.386 -9.415 7.073 1.00 96.94 69 LEU A N 1
ATOM 514 C CA . LEU A 1 69 ? -14.928 -9.271 7.138 1.00 96.94 69 LEU A CA 1
ATOM 515 C C . LEU A 1 69 ? -14.482 -8.512 8.392 1.00 96.94 69 LEU A C 1
ATOM 517 O O . LEU A 1 69 ? -13.566 -8.955 9.085 1.00 96.94 69 LEU A O 1
ATOM 521 N N . LEU A 1 70 ? -15.140 -7.400 8.729 1.00 97.25 70 LEU A N 1
ATOM 522 C CA . LEU A 1 70 ? -14.800 -6.604 9.911 1.00 97.25 70 LEU A CA 1
ATOM 523 C C . LEU A 1 70 ? -15.081 -7.360 11.216 1.00 97.25 70 LEU A C 1
ATOM 525 O O . LEU A 1 70 ? -14.250 -7.348 12.127 1.00 97.25 70 LEU A O 1
ATOM 529 N N . ARG A 1 71 ? -16.210 -8.073 11.306 1.00 97.06 71 ARG A N 1
ATOM 530 C CA . ARG A 1 71 ? -16.543 -8.919 12.465 1.00 97.06 71 ARG A CA 1
ATOM 531 C C . ARG A 1 71 ? -15.549 -10.065 12.634 1.00 97.06 71 ARG A C 1
ATOM 533 O O . ARG A 1 71 ? -15.086 -10.309 13.747 1.00 97.06 71 ARG A O 1
ATOM 540 N N . GLN A 1 72 ? -15.166 -10.732 11.547 1.00 95.94 72 GLN A N 1
ATOM 541 C CA . GLN A 1 72 ? -14.103 -11.737 11.578 1.00 95.94 72 GLN A CA 1
ATOM 542 C C . GLN A 1 72 ? -12.770 -11.113 12.007 1.00 95.94 72 GLN A C 1
ATOM 544 O O . GLN A 1 72 ? -12.081 -11.658 12.870 1.00 95.94 72 GLN A O 1
ATOM 549 N N . GLY A 1 73 ? -12.448 -9.937 11.468 1.00 92.81 73 GLY A N 1
ATOM 550 C CA . GLY A 1 73 ? -11.256 -9.164 11.792 1.00 92.81 73 GLY A CA 1
ATOM 551 C C . GLY A 1 73 ? -11.160 -8.774 13.266 1.00 92.81 73 GLY A C 1
ATOM 552 O O . GLY A 1 73 ? -10.053 -8.625 13.768 1.00 92.81 73 GLY A O 1
ATOM 553 N N . ARG A 1 74 ? -12.264 -8.685 14.019 1.00 93.75 74 ARG A N 1
ATOM 554 C CA . ARG A 1 74 ? -12.205 -8.436 15.473 1.00 93.75 74 ARG A CA 1
ATOM 555 C C . ARG A 1 74 ? -11.504 -9.543 16.255 1.00 93.75 74 ARG A C 1
ATOM 557 O O . ARG A 1 74 ? -10.912 -9.267 17.300 1.00 93.75 74 ARG A O 1
ATOM 564 N N . ARG A 1 75 ? -11.505 -10.779 15.750 1.00 94.50 75 ARG A N 1
ATOM 565 C CA . ARG A 1 75 ? -10.798 -11.892 16.393 1.00 94.50 75 ARG A CA 1
ATOM 566 C C . ARG A 1 75 ? -9.296 -11.584 16.439 1.00 94.50 75 ARG A C 1
ATOM 568 O O . ARG A 1 75 ? -8.670 -11.300 15.417 1.00 94.50 75 ARG A O 1
ATOM 575 N N . GLY A 1 76 ? -8.725 -11.595 17.644 1.00 94.38 76 GLY A N 1
ATOM 576 C CA . GLY A 1 76 ? -7.305 -11.308 17.881 1.00 94.38 76 GLY A CA 1
ATOM 577 C C . GLY A 1 76 ? -6.895 -9.833 17.763 1.00 94.38 76 GLY A C 1
ATOM 578 O O . GLY A 1 76 ? -5.698 -9.557 17.716 1.00 94.38 76 GLY A O 1
ATOM 579 N N . ALA A 1 77 ? -7.841 -8.884 17.715 1.00 94.00 77 ALA A N 1
ATOM 580 C CA . ALA A 1 77 ? -7.525 -7.459 17.569 1.00 94.00 77 ALA A CA 1
ATOM 581 C C . ALA A 1 77 ? -6.625 -6.922 18.695 1.00 94.00 77 ALA A C 1
ATOM 583 O O . ALA A 1 77 ? -5.610 -6.302 18.396 1.00 94.00 77 ALA A O 1
ATOM 584 N N . ALA A 1 78 ? -6.924 -7.247 19.958 1.00 94.06 78 ALA A N 1
ATOM 585 C CA . ALA A 1 78 ? -6.112 -6.826 21.104 1.00 94.06 78 ALA A CA 1
ATOM 586 C C . ALA A 1 78 ? -4.661 -7.341 21.026 1.00 94.06 78 ALA A C 1
ATOM 588 O O . ALA A 1 78 ? -3.717 -6.609 21.309 1.00 94.06 78 ALA A O 1
ATOM 589 N N . GLY A 1 79 ? -4.467 -8.584 20.569 1.00 95.69 79 GLY A N 1
ATOM 590 C CA . GLY A 1 79 ? -3.129 -9.144 20.359 1.00 95.69 79 GLY A CA 1
ATOM 591 C C . GLY A 1 79 ? -2.362 -8.414 19.254 1.00 95.69 79 GLY A C 1
ATOM 592 O O . GLY A 1 79 ? -1.189 -8.095 19.423 1.00 95.69 79 GLY A O 1
ATOM 593 N N . ARG A 1 80 ? -3.028 -8.085 18.138 1.00 95.31 80 ARG A N 1
ATOM 594 C CA . ARG A 1 80 ? -2.410 -7.291 17.063 1.00 95.31 80 ARG A CA 1
ATOM 595 C C . ARG A 1 80 ? -2.103 -5.861 17.494 1.00 95.31 80 ARG A C 1
ATOM 597 O O . ARG A 1 80 ? -1.079 -5.333 17.080 1.00 95.31 80 ARG A O 1
ATOM 604 N N . GLU A 1 81 ? -2.944 -5.251 18.326 1.00 95.38 81 GLU A N 1
ATOM 605 C CA . GLU A 1 81 ? -2.670 -3.931 18.896 1.00 95.38 81 GLU A CA 1
ATOM 606 C C . GLU A 1 81 ? -1.416 -3.954 19.776 1.00 95.38 81 GLU A C 1
ATOM 608 O O . GLU A 1 81 ? -0.547 -3.098 19.617 1.00 95.38 81 GLU A O 1
ATOM 613 N N . ALA A 1 82 ? -1.283 -4.953 20.654 1.00 95.88 82 ALA A N 1
ATOM 614 C CA . ALA A 1 82 ? -0.094 -5.111 21.487 1.00 95.88 82 ALA A CA 1
ATOM 615 C C . ALA A 1 82 ? 1.177 -5.243 20.631 1.00 95.88 82 ALA A C 1
ATOM 617 O O . ALA A 1 82 ? 2.145 -4.516 20.849 1.00 95.88 82 ALA A O 1
ATOM 618 N N . VAL A 1 83 ? 1.138 -6.087 19.591 1.00 94.50 83 VAL A N 1
ATOM 619 C CA . VAL A 1 83 ? 2.252 -6.242 18.641 1.00 94.50 83 VAL A CA 1
ATOM 620 C C . VAL A 1 83 ? 2.557 -4.932 17.909 1.00 94.50 83 VAL A C 1
ATOM 622 O O . VAL A 1 83 ? 3.725 -4.577 17.767 1.00 94.50 83 VAL A O 1
ATOM 625 N N . LEU A 1 84 ? 1.534 -4.194 17.465 1.00 94.62 84 LEU A N 1
ATOM 626 C CA . LEU A 1 84 ? 1.708 -2.915 16.773 1.00 94.62 84 LEU A CA 1
ATOM 627 C C . LEU A 1 84 ? 2.371 -1.866 17.676 1.00 94.62 84 LEU A C 1
ATOM 629 O O . LEU A 1 84 ? 3.227 -1.120 17.207 1.00 94.62 84 LEU A O 1
ATOM 633 N N . ARG A 1 85 ? 2.007 -1.811 18.962 1.00 94.69 85 ARG A N 1
ATOM 634 C CA . ARG A 1 85 ? 2.623 -0.894 19.934 1.00 94.69 85 ARG A CA 1
ATOM 635 C C . ARG A 1 85 ? 4.052 -1.297 20.293 1.00 94.69 85 ARG A C 1
ATOM 637 O O . ARG A 1 85 ? 4.893 -0.420 20.447 1.00 94.69 85 ARG A O 1
ATOM 644 N N . GL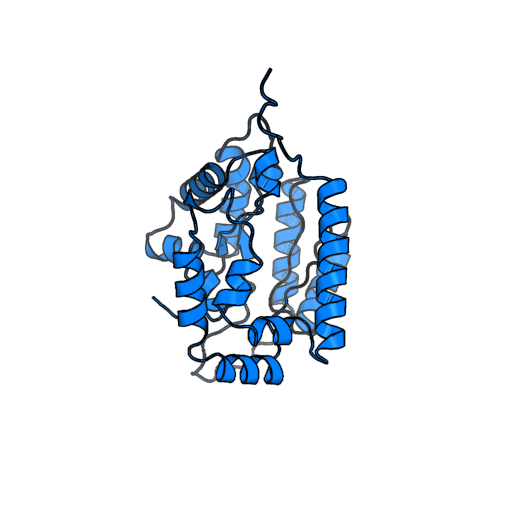U A 1 86 ? 4.326 -2.595 20.409 1.00 95.81 86 GLU A N 1
ATOM 645 C CA . GLU A 1 86 ? 5.661 -3.118 20.729 1.00 95.81 86 GLU A CA 1
ATOM 646 C C . GLU A 1 86 ? 6.640 -2.952 19.556 1.00 95.81 86 GLU A C 1
ATOM 648 O O . GLU A 1 86 ? 7.789 -2.565 19.755 1.00 95.81 86 GLU A O 1
ATOM 653 N N . ARG A 1 87 ? 6.203 -3.263 18.329 1.00 91.19 87 ARG A N 1
ATOM 654 C CA . ARG A 1 87 ? 7.100 -3.458 17.173 1.00 91.19 87 ARG A CA 1
ATOM 655 C C . ARG A 1 87 ? 6.895 -2.466 16.034 1.00 91.19 87 ARG A C 1
ATOM 657 O O . ARG A 1 87 ? 7.687 -2.455 15.093 1.00 91.19 87 ARG A O 1
ATOM 664 N N . GLY A 1 88 ? 5.845 -1.650 16.092 1.00 90.81 88 GLY A N 1
ATOM 665 C CA . GLY A 1 88 ? 5.434 -0.801 14.979 1.00 90.81 88 GLY A CA 1
ATOM 666 C C . GLY A 1 88 ? 4.926 -1.606 13.778 1.00 90.81 88 GLY A C 1
ATOM 667 O O . GLY A 1 88 ? 4.636 -2.800 13.868 1.00 90.81 88 GLY A O 1
ATOM 668 N N . PHE A 1 89 ? 4.808 -0.935 12.631 1.00 87.38 89 PHE A N 1
ATOM 669 C CA . PHE A 1 89 ? 4.432 -1.557 11.361 1.00 87.38 89 PHE A CA 1
ATOM 670 C C . PHE A 1 89 ? 5.615 -1.492 10.379 1.00 87.38 89 PHE A C 1
ATOM 672 O O . PHE A 1 89 ? 6.180 -0.408 10.208 1.00 87.38 89 PHE A O 1
ATOM 679 N N . PRO A 1 90 ? 6.005 -2.598 9.711 1.00 85.19 90 PRO A N 1
ATOM 680 C CA . PRO A 1 90 ? 7.125 -2.590 8.772 1.00 85.19 90 PRO A CA 1
ATOM 681 C C . PRO A 1 90 ? 6.942 -1.573 7.636 1.00 85.19 90 PRO A C 1
ATOM 683 O O . PRO A 1 90 ? 5.991 -1.651 6.858 1.00 85.19 90 PRO A O 1
ATOM 686 N N . GLY A 1 91 ? 7.880 -0.631 7.523 1.00 83.81 91 GLY A N 1
ATOM 687 C CA . GLY A 1 91 ? 7.931 0.357 6.445 1.00 83.81 91 GLY A CA 1
ATOM 688 C C . GLY A 1 91 ? 8.899 -0.026 5.321 1.00 83.81 91 GLY A C 1
ATOM 689 O O . GLY A 1 91 ? 9.808 -0.837 5.496 1.00 83.81 91 GLY A O 1
ATOM 690 N N . TYR A 1 92 ? 8.739 0.612 4.162 1.00 84.50 92 TYR A N 1
ATOM 691 C CA . TYR A 1 92 ? 9.719 0.603 3.074 1.00 84.50 92 TYR A CA 1
ATOM 692 C C . TYR A 1 92 ? 10.029 2.041 2.656 1.00 84.50 92 TYR A C 1
ATOM 694 O O . TYR A 1 92 ? 9.189 2.926 2.821 1.00 84.50 92 TYR A O 1
ATOM 702 N N . THR A 1 93 ? 11.218 2.288 2.103 1.00 83.94 93 THR A N 1
ATOM 703 C CA . THR A 1 93 ? 11.613 3.640 1.680 1.00 83.94 93 THR A CA 1
ATOM 704 C C . THR A 1 93 ? 11.738 3.769 0.168 1.00 83.94 93 THR A C 1
ATOM 706 O O . THR A 1 93 ? 12.205 2.874 -0.534 1.00 83.94 93 THR A O 1
ATOM 709 N N . THR A 1 94 ? 11.317 4.913 -0.356 1.00 86.44 94 THR A N 1
ATOM 710 C CA . THR A 1 94 ? 11.450 5.261 -1.776 1.00 86.44 94 THR A CA 1
ATOM 711 C C . THR A 1 94 ? 12.547 6.294 -2.007 1.00 86.44 94 THR A C 1
ATOM 713 O O . THR A 1 94 ? 12.834 6.622 -3.153 1.00 86.44 94 THR A O 1
ATOM 716 N N . SER A 1 95 ? 13.159 6.812 -0.937 1.00 82.94 95 SER A N 1
ATOM 717 C CA . SER A 1 95 ? 14.144 7.896 -0.994 1.00 82.94 95 SER A CA 1
ATOM 718 C C . SER A 1 95 ? 15.357 7.596 -1.882 1.00 82.94 95 SER A C 1
ATOM 720 O O . SER A 1 95 ? 15.798 8.513 -2.572 1.00 82.94 95 SER A O 1
ATOM 722 N N . PRO A 1 96 ? 15.898 6.359 -1.939 1.00 85.44 96 PRO A N 1
ATOM 723 C CA . PRO A 1 96 ? 17.007 6.055 -2.845 1.00 85.44 96 PRO A CA 1
ATOM 724 C C . PRO A 1 96 ? 16.618 6.075 -4.330 1.00 85.44 96 PRO A C 1
ATOM 726 O O . PRO A 1 96 ? 17.487 6.188 -5.185 1.00 85.44 96 PRO A O 1
ATOM 729 N N . GLY A 1 97 ? 15.330 5.930 -4.643 1.00 81.06 97 GLY A N 1
ATOM 730 C CA . GLY A 1 97 ? 14.870 5.459 -5.944 1.00 81.06 97 GLY A CA 1
ATOM 731 C C . GLY A 1 97 ? 14.540 6.507 -6.995 1.00 81.06 97 GLY A C 1
ATOM 732 O O . GLY A 1 97 ? 14.025 6.122 -8.038 1.00 81.06 97 GLY A O 1
ATOM 733 N N . TRP A 1 98 ? 14.762 7.798 -6.754 1.00 78.75 98 TRP A N 1
ATOM 734 C CA . TRP A 1 98 ? 14.384 8.851 -7.704 1.00 78.75 98 TRP A CA 1
ATOM 735 C C . TRP A 1 98 ? 15.150 8.742 -9.033 1.00 78.75 98 TRP A C 1
ATOM 737 O O . TRP A 1 98 ? 16.356 8.490 -9.027 1.00 78.75 98 TRP A O 1
ATOM 747 N N . LEU A 1 99 ? 14.455 8.927 -10.167 1.00 77.12 99 LEU A N 1
ATOM 748 C CA . LEU A 1 99 ? 15.021 8.777 -11.523 1.00 77.12 99 LEU A CA 1
ATOM 749 C C . LEU A 1 99 ? 16.199 9.720 -11.777 1.00 77.12 99 LEU A C 1
ATOM 751 O O . LEU A 1 99 ? 17.201 9.308 -12.339 1.00 77.12 99 LEU A O 1
ATOM 755 N N . SER A 1 100 ? 16.118 10.954 -11.280 1.00 81.19 100 SER A N 1
ATOM 756 C CA . SER A 1 100 ? 17.139 11.987 -11.485 1.00 81.19 100 SER A CA 1
ATOM 757 C C . SER A 1 100 ? 18.443 11.768 -10.709 1.00 81.19 100 SER A C 1
ATOM 759 O O . SER A 1 100 ? 19.335 12.613 -10.749 1.00 81.19 100 SER A O 1
ATOM 761 N N . TYR A 1 101 ? 18.560 10.692 -9.927 1.00 87.88 101 TYR A N 1
ATOM 762 C CA . TYR A 1 101 ? 19.743 10.444 -9.106 1.00 87.88 101 TYR A CA 1
ATOM 763 C C . TYR A 1 101 ? 20.781 9.631 -9.868 1.00 87.88 101 TYR A C 1
ATOM 765 O O . TYR A 1 101 ? 20.436 8.622 -10.477 1.00 87.88 101 TYR A O 1
ATOM 773 N N . SER A 1 102 ? 22.048 10.035 -9.741 1.00 92.00 102 SER A N 1
ATOM 774 C CA . SER A 1 102 ? 23.185 9.256 -10.233 1.00 92.00 102 SER A CA 1
ATOM 775 C C . SER A 1 102 ? 23.311 7.911 -9.512 1.00 92.00 102 SER A C 1
ATOM 777 O O . SER A 1 102 ? 22.793 7.730 -8.400 1.00 92.00 102 SER A O 1
ATOM 779 N N . ASP A 1 103 ? 24.053 6.987 -10.116 1.00 92.19 103 ASP A N 1
ATOM 780 C CA . ASP A 1 103 ? 24.279 5.646 -9.575 1.00 92.19 103 ASP A CA 1
ATOM 781 C C . ASP A 1 103 ? 25.057 5.685 -8.242 1.00 92.19 103 ASP A C 1
ATOM 783 O O . ASP A 1 103 ? 24.786 4.894 -7.331 1.00 92.19 103 ASP A O 1
ATOM 787 N N . GLU A 1 104 ? 25.945 6.666 -8.045 1.00 94.12 104 GLU A N 1
ATOM 788 C CA . GLU A 1 104 ? 26.646 6.884 -6.772 1.00 94.12 104 GLU A CA 1
ATOM 789 C C . GLU A 1 104 ? 25.671 7.314 -5.672 1.00 94.12 104 GLU A C 1
ATOM 791 O O . GLU A 1 104 ? 25.718 6.812 -4.541 1.00 94.12 104 GLU A O 1
ATOM 796 N N . LYS A 1 105 ? 24.752 8.237 -5.990 1.00 91.69 105 LYS A N 1
ATOM 797 C CA . LYS A 1 105 ? 23.746 8.719 -5.036 1.00 91.69 105 LYS A CA 1
ATOM 798 C C . LYS A 1 105 ? 22.744 7.618 -4.694 1.00 91.69 105 LYS A C 1
ATOM 800 O O . LYS A 1 105 ? 22.438 7.442 -3.512 1.00 91.69 105 LYS A O 1
ATOM 805 N N . LEU A 1 106 ? 22.287 6.862 -5.693 1.00 91.12 106 LEU A N 1
ATOM 806 C CA . LEU A 1 106 ? 21.469 5.661 -5.524 1.00 91.12 106 LEU A CA 1
ATOM 807 C C . LEU A 1 106 ? 22.147 4.677 -4.562 1.00 91.12 106 LEU A C 1
ATOM 809 O O . LEU A 1 106 ? 21.550 4.291 -3.557 1.00 91.12 106 LEU A O 1
ATOM 813 N N . THR A 1 107 ? 23.408 4.326 -4.830 1.00 93.38 107 THR A N 1
ATOM 814 C CA . THR A 1 107 ? 24.191 3.385 -4.016 1.00 93.38 107 THR A CA 1
ATOM 815 C C . THR A 1 107 ? 24.291 3.854 -2.571 1.00 93.38 107 THR A C 1
ATOM 817 O O . THR A 1 107 ? 23.954 3.111 -1.648 1.00 93.38 107 THR A O 1
ATOM 820 N N . ARG A 1 108 ? 24.707 5.106 -2.353 1.00 94.50 108 ARG A N 1
ATOM 821 C CA . ARG A 1 108 ? 24.865 5.675 -1.010 1.00 94.50 108 ARG A CA 1
ATOM 822 C C . ARG A 1 108 ? 23.554 5.663 -0.222 1.00 94.50 108 ARG A C 1
ATOM 824 O O . ARG A 1 108 ? 23.548 5.255 0.937 1.00 94.50 108 ARG A O 1
ATOM 831 N N . LEU A 1 109 ? 22.448 6.085 -0.837 1.00 91.31 109 LEU A N 1
ATOM 832 C CA . LEU A 1 109 ? 21.139 6.121 -0.177 1.00 91.31 109 LEU A CA 1
ATOM 833 C C . LEU A 1 109 ? 20.569 4.720 0.068 1.00 91.31 109 LEU A C 1
ATOM 835 O O . LEU A 1 109 ? 19.957 4.495 1.109 1.00 91.31 109 LEU A O 1
ATOM 839 N N . ALA A 1 110 ? 20.786 3.770 -0.845 1.00 90.56 110 ALA A N 1
ATOM 840 C CA . ALA A 1 110 ? 20.375 2.382 -0.657 1.00 90.56 110 ALA A CA 1
ATOM 841 C C . ALA A 1 110 ? 21.121 1.732 0.519 1.00 90.56 110 ALA A C 1
ATOM 843 O O . ALA A 1 110 ? 20.494 1.089 1.359 1.00 90.56 110 ALA A O 1
ATOM 844 N N . ARG A 1 111 ? 22.437 1.963 0.634 1.00 91.38 111 ARG A N 1
ATOM 845 C CA . ARG A 1 111 ? 23.236 1.502 1.781 1.00 91.38 111 ARG A CA 1
ATOM 846 C C . ARG A 1 111 ? 22.763 2.125 3.095 1.00 91.38 111 ARG A C 1
ATOM 848 O O . ARG A 1 111 ? 22.589 1.407 4.074 1.00 91.38 111 ARG A O 1
ATOM 855 N N . ALA A 1 112 ? 22.494 3.432 3.100 1.00 90.06 112 ALA A N 1
ATOM 856 C CA . ALA A 1 112 ? 21.961 4.128 4.272 1.00 90.06 112 ALA A CA 1
ATOM 857 C C . ALA A 1 112 ? 20.576 3.600 4.687 1.00 90.06 112 ALA A C 1
ATOM 859 O O . ALA A 1 112 ? 20.321 3.408 5.871 1.00 90.06 112 ALA A O 1
ATOM 860 N N . ALA A 1 113 ? 19.695 3.307 3.726 1.00 88.44 113 ALA A N 1
ATOM 861 C CA . ALA A 1 113 ? 18.390 2.715 4.007 1.00 88.44 113 ALA A CA 1
ATOM 862 C C . ALA A 1 113 ? 18.519 1.355 4.712 1.00 88.44 113 ALA A C 1
ATOM 864 O O . ALA A 1 113 ? 17.859 1.130 5.725 1.00 88.44 113 ALA A O 1
ATOM 865 N N . VAL A 1 114 ? 19.401 0.477 4.222 1.00 88.50 114 VAL A N 1
ATOM 866 C CA . VAL A 1 114 ? 19.667 -0.820 4.868 1.00 88.50 114 VAL A CA 1
ATOM 867 C C . VAL A 1 114 ? 20.248 -0.629 6.270 1.00 88.50 114 VAL A C 1
ATOM 869 O O . VAL A 1 114 ? 19.797 -1.286 7.204 1.00 88.50 114 VAL A O 1
ATOM 872 N N . ALA A 1 115 ? 21.183 0.309 6.446 1.00 88.94 115 ALA A N 1
ATOM 873 C CA . ALA A 1 115 ? 21.750 0.631 7.756 1.00 88.94 115 ALA A CA 1
ATOM 874 C C . ALA A 1 115 ? 20.700 1.158 8.756 1.00 88.94 115 ALA A C 1
ATOM 876 O O . ALA A 1 115 ? 20.802 0.887 9.947 1.00 88.94 115 ALA A O 1
ATOM 877 N N . HIS A 1 116 ? 19.657 1.849 8.284 1.00 88.19 116 HIS A N 1
ATOM 878 C CA . HIS A 1 116 ? 18.511 2.282 9.097 1.00 88.19 116 HIS A CA 1
ATOM 879 C C . HIS A 1 116 ? 17.459 1.179 9.331 1.00 88.19 116 HIS A C 1
ATOM 881 O O . HIS A 1 116 ? 16.372 1.462 9.829 1.00 88.19 116 HIS A O 1
ATOM 887 N N . GLY A 1 117 ? 17.747 -0.071 8.959 1.00 86.50 117 GLY A N 1
ATOM 888 C CA . GLY A 1 117 ? 16.861 -1.211 9.194 1.00 86.50 117 GLY A CA 1
ATOM 889 C C . GLY A 1 117 ? 15.761 -1.401 8.145 1.00 86.50 117 GLY A C 1
ATOM 890 O O . GLY A 1 117 ? 14.921 -2.287 8.306 1.00 86.50 117 GLY A O 1
ATOM 891 N N . PHE A 1 118 ? 15.752 -0.631 7.047 1.00 85.62 118 PHE A N 1
ATOM 892 C CA . PHE A 1 118 ? 14.813 -0.890 5.956 1.00 85.62 118 PHE A CA 1
ATOM 893 C C . PHE A 1 118 ? 15.177 -2.190 5.238 1.00 85.62 118 PHE A C 1
ATOM 895 O O . PHE A 1 118 ? 16.237 -2.325 4.629 1.00 85.62 118 PHE A O 1
ATOM 902 N N . THR A 1 119 ? 14.235 -3.128 5.223 1.00 83.12 119 THR A N 1
ATOM 903 C CA . THR A 1 119 ? 14.363 -4.395 4.485 1.00 83.12 119 THR A CA 1
ATOM 904 C C . THR A 1 119 ? 13.901 -4.279 3.028 1.00 83.12 119 THR A C 1
ATOM 906 O O . THR A 1 119 ? 14.109 -5.189 2.222 1.00 83.12 119 THR A O 1
ATOM 909 N N . GLN A 1 120 ? 13.272 -3.153 2.671 1.00 83.06 120 GLN A N 1
ATOM 910 C CA . GLN A 1 120 ? 12.678 -2.898 1.362 1.00 83.06 120 GLN A CA 1
ATOM 911 C C . GLN A 1 120 ? 12.939 -1.457 0.907 1.00 83.06 120 GLN A C 1
ATOM 913 O O . GLN A 1 120 ? 12.764 -0.502 1.669 1.00 83.06 120 GLN A O 1
ATOM 918 N N . ILE A 1 121 ? 13.303 -1.310 -0.370 1.00 82.56 121 ILE A N 1
ATOM 919 C CA . ILE A 1 121 ? 13.409 -0.021 -1.060 1.00 82.56 121 ILE A CA 1
ATOM 920 C C . ILE A 1 121 ? 12.616 -0.068 -2.369 1.00 82.56 121 ILE A C 1
ATOM 922 O O . ILE A 1 121 ? 12.460 -1.144 -2.952 1.00 82.56 121 ILE A O 1
ATOM 926 N N . LYS A 1 122 ? 12.151 1.088 -2.849 1.00 83.38 122 LYS A N 1
ATOM 927 C CA . LYS A 1 122 ? 11.494 1.238 -4.158 1.00 83.38 122 LYS A CA 1
ATOM 928 C C . LYS A 1 122 ? 12.348 2.088 -5.089 1.00 83.38 122 LYS A C 1
ATOM 930 O O . LYS A 1 122 ? 12.812 3.146 -4.672 1.00 83.38 122 LYS A O 1
ATOM 935 N N . LEU A 1 123 ? 12.490 1.649 -6.336 1.00 81.25 123 LEU A N 1
ATOM 936 C CA . LEU A 1 123 ? 13.103 2.412 -7.422 1.00 81.25 123 LEU A CA 1
ATOM 937 C C . LEU A 1 123 ? 12.015 2.943 -8.353 1.00 81.25 123 LEU A C 1
ATOM 939 O O . LEU A 1 123 ? 10.981 2.301 -8.529 1.00 81.25 123 LEU A O 1
ATOM 943 N N . LYS A 1 124 ? 12.242 4.127 -8.910 1.00 80.69 124 LYS A N 1
ATOM 944 C CA . LYS A 1 124 ? 11.493 4.657 -10.044 1.00 80.69 124 LYS A CA 1
ATOM 945 C C . LYS A 1 124 ? 12.171 4.172 -11.327 1.00 80.69 124 LYS A C 1
ATOM 947 O O . LYS A 1 124 ? 13.401 4.216 -11.397 1.00 80.69 124 LYS A O 1
ATOM 952 N N . VAL A 1 125 ? 11.352 3.699 -12.258 1.00 79.38 125 VAL A N 1
ATOM 953 C CA . VAL A 1 125 ? 11.703 3.130 -13.569 1.00 79.38 125 VAL A CA 1
ATOM 954 C C . VAL A 1 125 ? 10.688 3.630 -14.604 1.00 79.38 125 VAL A C 1
ATOM 956 O O . VAL A 1 125 ? 9.693 4.227 -14.189 1.00 79.38 125 VAL A O 1
ATOM 959 N N . GLY A 1 126 ? 10.921 3.390 -15.895 1.00 73.25 126 GLY A N 1
ATOM 960 C CA . GLY A 1 126 ? 9.984 3.698 -16.986 1.00 73.25 126 GLY A CA 1
ATOM 961 C C . GLY A 1 126 ? 10.454 4.781 -17.962 1.00 73.25 126 GLY A C 1
ATOM 962 O O . GLY A 1 126 ? 9.777 5.037 -18.947 1.00 73.25 126 GLY A O 1
ATOM 963 N N . ALA A 1 127 ? 11.609 5.413 -17.721 1.00 73.56 127 ALA A N 1
ATOM 964 C CA . ALA A 1 127 ? 12.124 6.477 -18.592 1.00 73.56 127 ALA A CA 1
ATOM 965 C C . ALA A 1 127 ? 13.054 5.957 -19.703 1.00 73.56 127 ALA A C 1
ATOM 967 O O . ALA A 1 127 ? 12.948 6.397 -20.843 1.00 73.56 127 ALA A O 1
ATOM 968 N N . ASP A 1 128 ? 13.966 5.040 -19.368 1.00 82.75 128 ASP A N 1
ATOM 969 C CA . ASP A 1 128 ? 14.890 4.400 -20.308 1.00 82.75 128 ASP A CA 1
ATOM 970 C C . ASP A 1 128 ? 15.229 2.984 -19.816 1.00 82.75 128 ASP A C 1
ATOM 972 O O . ASP A 1 128 ? 15.611 2.782 -18.660 1.00 82.75 128 ASP A O 1
ATOM 976 N N . LEU A 1 129 ? 15.085 1.987 -20.694 1.00 75.62 129 LEU A N 1
ATOM 977 C CA . LEU A 1 129 ? 15.255 0.576 -20.335 1.00 75.62 129 LEU A CA 1
ATOM 978 C C . LEU A 1 129 ? 16.695 0.246 -19.908 1.00 75.62 129 LEU A C 1
ATOM 980 O O . LEU A 1 129 ? 16.897 -0.544 -18.981 1.00 75.62 129 LEU A O 1
ATOM 984 N N . ALA A 1 130 ? 17.703 0.819 -20.571 1.00 79.75 130 ALA A N 1
ATOM 985 C CA . ALA A 1 130 ? 19.100 0.530 -20.260 1.00 79.75 130 ALA A CA 1
ATOM 986 C C . ALA A 1 130 ? 19.490 1.114 -18.891 1.00 79.75 130 ALA A C 1
ATOM 988 O O . ALA A 1 130 ? 20.155 0.440 -18.092 1.00 79.75 130 ALA A O 1
ATOM 989 N N . ASP A 1 131 ? 19.019 2.323 -18.590 1.00 81.00 131 ASP A N 1
ATOM 990 C CA . ASP A 1 131 ? 19.144 2.967 -17.288 1.00 81.00 131 ASP A CA 1
ATOM 991 C C . ASP A 1 131 ? 18.420 2.179 -16.197 1.00 81.00 131 ASP A C 1
ATOM 993 O O . ASP A 1 131 ? 18.999 1.928 -15.137 1.00 81.00 131 ASP A O 1
ATOM 997 N N . ASP A 1 132 ? 17.193 1.728 -16.451 1.00 79.50 132 ASP A N 1
ATOM 998 C CA . ASP A 1 132 ? 16.411 0.947 -15.493 1.00 79.50 132 ASP A CA 1
ATOM 999 C C . ASP A 1 132 ? 17.114 -0.362 -15.122 1.00 79.50 132 ASP A C 1
ATOM 1001 O O . ASP A 1 132 ? 17.243 -0.693 -13.935 1.00 79.50 132 ASP A O 1
ATOM 1005 N N . ILE A 1 133 ? 17.633 -1.085 -16.121 1.00 80.06 133 ILE A N 1
ATOM 1006 C CA . ILE A 1 133 ? 18.403 -2.317 -15.917 1.00 80.06 133 ILE A CA 1
ATOM 1007 C C . ILE A 1 133 ? 19.668 -2.026 -15.099 1.00 80.06 133 ILE A C 1
ATOM 1009 O O . ILE A 1 133 ? 19.936 -2.726 -14.113 1.00 80.06 133 ILE A O 1
AT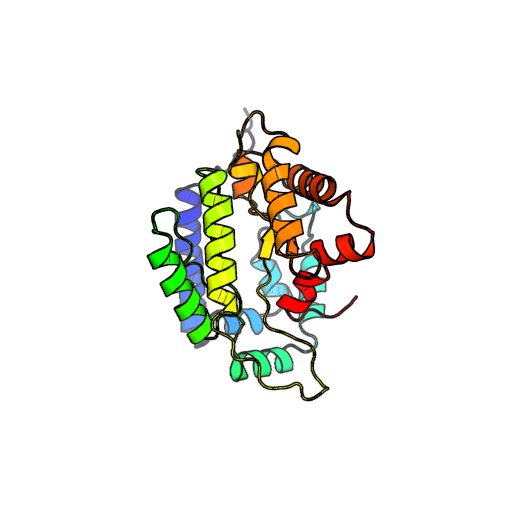OM 1013 N N . ARG A 1 134 ? 20.446 -1.000 -15.474 1.00 89.25 134 ARG A N 1
ATOM 1014 C CA . ARG A 1 134 ? 21.681 -0.619 -14.770 1.00 89.25 134 ARG A CA 1
ATOM 1015 C C . ARG A 1 134 ? 21.393 -0.258 -13.312 1.00 89.25 134 ARG A C 1
ATOM 1017 O O . ARG A 1 134 ? 21.962 -0.868 -12.409 1.00 89.25 134 ARG A O 1
ATOM 1024 N N . ARG A 1 135 ? 20.439 0.644 -13.069 1.00 87.88 135 ARG A N 1
ATOM 1025 C CA . ARG A 1 135 ? 20.046 1.111 -11.729 1.00 87.88 135 ARG A CA 1
ATOM 1026 C C . ARG A 1 135 ? 19.521 -0.022 -10.853 1.00 87.88 135 ARG A C 1
ATOM 1028 O O . ARG A 1 135 ? 19.838 -0.080 -9.663 1.00 87.88 135 ARG A O 1
ATOM 1035 N N . CYS A 1 136 ? 18.746 -0.952 -11.415 1.00 84.12 136 CYS A N 1
ATOM 1036 C CA . CYS A 1 136 ? 18.285 -2.131 -10.680 1.00 84.12 136 CYS A CA 1
ATOM 1037 C C . CYS A 1 136 ? 19.454 -3.007 -10.204 1.00 84.12 136 CYS A C 1
ATOM 1039 O O . CYS A 1 136 ? 19.439 -3.457 -9.051 1.00 84.12 136 CYS A O 1
ATOM 1041 N N . ARG A 1 137 ? 20.474 -3.218 -11.050 1.00 86.31 137 ARG A N 1
ATOM 1042 C CA . ARG A 1 137 ? 21.699 -3.950 -10.675 1.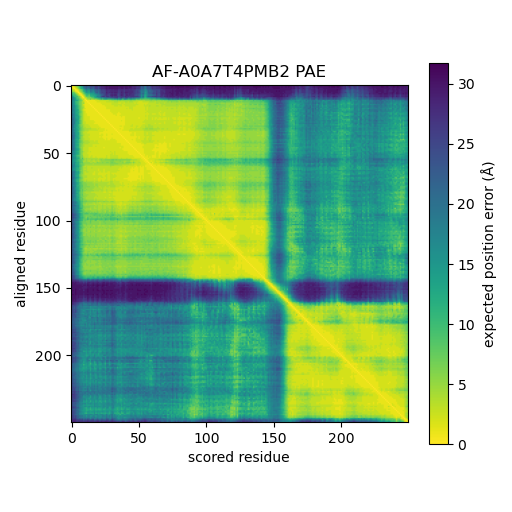00 86.31 137 ARG A CA 1
ATOM 1043 C C . ARG A 1 137 ? 22.471 -3.212 -9.580 1.00 86.31 137 ARG A C 1
ATOM 1045 O O . ARG A 1 137 ? 22.716 -3.796 -8.525 1.00 86.31 137 ARG A O 1
ATOM 1052 N N . THR A 1 138 ? 22.723 -1.916 -9.755 1.00 88.06 138 THR A N 1
ATOM 1053 C CA . THR A 1 138 ? 23.411 -1.068 -8.766 1.00 88.06 138 THR A CA 1
ATOM 1054 C C . THR A 1 138 ? 22.727 -1.102 -7.397 1.00 88.06 138 THR A C 1
ATOM 1056 O O . THR A 1 138 ? 23.366 -1.315 -6.366 1.00 88.06 138 THR A O 1
ATOM 1059 N N . ALA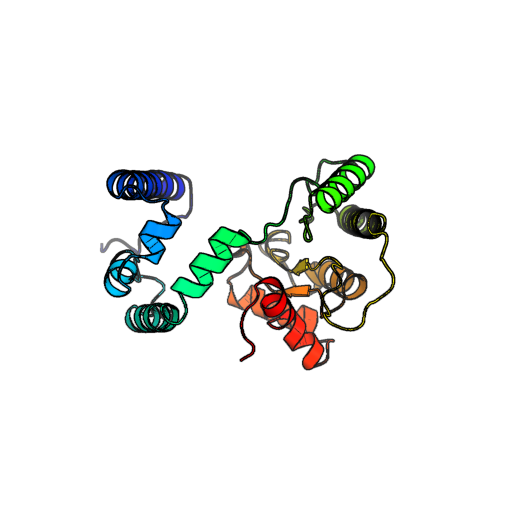 A 1 139 ? 21.401 -0.949 -7.359 1.00 87.31 139 ALA A N 1
ATOM 1060 C CA . ALA A 1 139 ? 20.643 -1.001 -6.113 1.00 87.31 139 ALA A CA 1
ATOM 1061 C C . ALA A 1 139 ? 20.710 -2.382 -5.444 1.00 87.31 139 ALA A C 1
ATOM 1063 O O . ALA A 1 139 ? 20.770 -2.471 -4.215 1.00 87.31 139 ALA A O 1
ATOM 1064 N N . ARG A 1 140 ? 20.700 -3.467 -6.232 1.00 84.06 140 ARG A N 1
ATOM 1065 C CA . ARG A 1 140 ? 20.839 -4.831 -5.711 1.00 84.06 140 ARG A CA 1
ATOM 1066 C C . ARG A 1 140 ? 22.194 -5.015 -5.037 1.00 84.06 140 ARG A C 1
ATOM 1068 O O . ARG A 1 140 ? 22.217 -5.438 -3.883 1.00 84.06 140 ARG A O 1
ATOM 1075 N N . GLU A 1 141 ? 23.275 -4.662 -5.723 1.00 87.50 141 GLU A N 1
ATOM 1076 C CA . GLU A 1 141 ? 24.642 -4.748 -5.198 1.00 87.50 141 GLU A CA 1
ATOM 1077 C C . GLU A 1 141 ? 24.803 -3.928 -3.913 1.00 87.50 141 GLU A C 1
ATOM 1079 O O . GLU A 1 141 ? 25.314 -4.425 -2.903 1.00 87.50 141 GLU A O 1
ATOM 1084 N N . ALA A 1 142 ? 24.281 -2.698 -3.911 1.00 86.62 142 ALA A N 1
ATOM 1085 C CA . ALA A 1 142 ? 24.316 -1.802 -2.762 1.00 86.62 142 ALA A CA 1
ATOM 1086 C C . ALA A 1 142 ? 23.606 -2.385 -1.531 1.00 86.62 142 ALA A C 1
ATOM 1088 O O . ALA A 1 142 ? 24.130 -2.288 -0.422 1.00 86.62 142 ALA A O 1
ATOM 1089 N N . MET A 1 143 ? 22.440 -3.012 -1.714 1.00 80.38 143 MET A N 1
ATOM 1090 C CA . MET A 1 143 ? 21.702 -3.638 -0.615 1.00 80.38 143 MET A CA 1
ATOM 1091 C C . MET A 1 143 ? 22.383 -4.906 -0.085 1.00 80.38 143 MET A C 1
ATOM 1093 O O . MET A 1 143 ? 22.277 -5.197 1.104 1.00 80.38 143 MET A O 1
ATOM 1097 N N . THR A 1 144 ? 23.081 -5.662 -0.939 1.00 76.19 144 THR A N 1
ATOM 1098 C CA . THR A 1 144 ? 23.786 -6.887 -0.525 1.00 76.19 144 THR A CA 1
ATOM 1099 C C . THR A 1 144 ? 25.111 -6.615 0.185 1.00 76.19 144 THR A C 1
ATOM 1101 O O . THR A 1 144 ? 25.469 -7.361 1.090 1.00 76.19 144 THR A O 1
ATOM 1104 N N . ALA A 1 145 ? 25.819 -5.539 -0.171 1.00 63.38 145 ALA A N 1
ATOM 1105 C CA . ALA A 1 145 ? 27.150 -5.234 0.364 1.00 63.38 145 ALA A CA 1
ATOM 1106 C C . ALA A 1 145 ? 27.165 -4.794 1.845 1.00 63.38 145 ALA A C 1
ATOM 1108 O O . ALA A 1 145 ? 28.223 -4.776 2.463 1.00 63.38 145 ALA A O 1
ATOM 1109 N N . VAL A 1 146 ? 26.014 -4.428 2.423 1.00 56.94 146 VAL A N 1
ATOM 1110 C CA . VAL A 1 146 ? 25.901 -3.893 3.800 1.00 56.94 146 VAL A CA 1
ATOM 1111 C C . VAL A 1 146 ? 25.519 -4.970 4.826 1.00 56.94 146 VAL A C 1
ATOM 1113 O O . VAL A 1 146 ? 25.440 -4.688 6.015 1.00 56.94 146 VAL A O 1
ATOM 1116 N N . SER A 1 147 ? 25.313 -6.224 4.408 1.00 46.00 147 SER A N 1
ATOM 1117 C CA . SER A 1 147 ? 25.039 -7.332 5.335 1.00 46.00 147 SER A CA 1
ATOM 1118 C C . SER A 1 147 ? 26.303 -8.151 5.636 1.00 46.00 147 SER A C 1
ATOM 1120 O O . SER A 1 147 ? 26.622 -9.048 4.853 1.00 46.00 147 SER A O 1
ATOM 1122 N N . PRO A 1 148 ? 27.001 -7.953 6.773 1.00 40.91 148 PRO A N 1
ATOM 1123 C CA . PRO A 1 148 ? 27.811 -9.018 7.343 1.00 40.91 148 PRO A CA 1
ATOM 1124 C C . PRO A 1 148 ? 26.841 -10.066 7.898 1.00 40.91 148 PRO A C 1
ATOM 1126 O O . PRO A 1 148 ? 26.154 -9.841 8.891 1.00 40.91 148 PRO A O 1
ATOM 1129 N N . CYS A 1 149 ? 26.715 -11.200 7.215 1.00 31.36 149 CYS A N 1
ATOM 1130 C CA . CYS A 1 149 ? 25.948 -12.330 7.730 1.00 31.36 149 CYS A CA 1
ATOM 1131 C C . CYS A 1 149 ? 26.696 -12.921 8.942 1.00 31.36 149 CYS A C 1
ATOM 1133 O O . CYS A 1 149 ? 27.819 -13.391 8.754 1.00 31.36 149 CYS A O 1
ATOM 1135 N N . PRO A 1 150 ? 26.124 -12.968 10.160 1.00 33.16 150 PRO A N 1
ATOM 1136 C CA . PRO A 1 150 ? 26.656 -13.829 11.212 1.00 33.16 150 PRO A CA 1
ATOM 1137 C C . PRO A 1 150 ? 26.414 -15.301 10.819 1.00 33.16 150 PRO A C 1
ATOM 1139 O O . PRO A 1 150 ? 25.440 -15.583 10.105 1.00 33.16 150 PRO A O 1
ATOM 1142 N N . PRO A 1 151 ? 27.260 -16.259 11.242 1.00 34.75 151 PRO A N 1
ATOM 1143 C CA . PRO A 1 151 ? 27.036 -17.666 10.940 1.00 34.75 151 PRO A CA 1
ATOM 1144 C C . PRO A 1 151 ? 25.718 -18.151 11.562 1.00 34.75 151 PRO A C 1
ATOM 1146 O O . PRO A 1 151 ? 25.383 -17.833 12.701 1.00 34.75 151 PRO A O 1
ATOM 1149 N N . ARG A 1 152 ? 24.969 -18.917 10.761 1.00 37.94 152 ARG A N 1
ATOM 1150 C CA . ARG A 1 152 ? 23.667 -19.533 11.065 1.00 37.94 152 ARG A CA 1
ATOM 1151 C C . ARG A 1 152 ? 23.623 -20.163 12.462 1.00 37.94 152 ARG A C 1
ATOM 1153 O O . ARG A 1 152 ? 24.259 -21.190 12.680 1.00 37.94 152 ARG A O 1
ATOM 1160 N N . THR A 1 153 ? 22.718 -19.693 13.315 1.00 33.44 153 THR A N 1
ATOM 1161 C CA . THR A 1 153 ? 21.999 -20.587 14.229 1.00 33.44 153 THR A CA 1
ATOM 1162 C C . THR A 1 153 ? 20.750 -21.092 13.506 1.00 33.44 153 THR A C 1
ATOM 1164 O O . THR A 1 153 ? 19.973 -20.333 12.925 1.00 33.44 153 THR A O 1
ATOM 1167 N N . ALA A 1 154 ? 20.611 -22.413 13.422 1.00 38.34 154 ALA A N 1
ATOM 1168 C CA . ALA A 1 154 ? 19.481 -23.058 12.774 1.00 38.34 154 ALA A CA 1
ATOM 1169 C C . ALA A 1 154 ? 18.208 -22.807 13.600 1.00 38.34 154 ALA A C 1
ATOM 1171 O O . ALA A 1 154 ? 18.063 -23.372 14.677 1.00 38.34 154 ALA A O 1
ATOM 1172 N N . GLY A 1 155 ? 17.305 -21.950 13.113 1.00 34.47 155 GLY A N 1
ATOM 1173 C CA . GLY A 1 155 ? 15.997 -21.754 13.750 1.00 34.47 155 GLY A CA 1
ATOM 1174 C C . GLY A 1 155 ? 15.405 -20.350 13.620 1.00 34.47 155 GLY A C 1
ATOM 1175 O O . GLY A 1 155 ? 15.180 -19.695 14.625 1.00 34.47 155 GLY A O 1
ATOM 1176 N N . SER A 1 156 ? 15.193 -19.860 12.395 1.00 32.97 156 SER A N 1
ATOM 1177 C CA . SER A 1 156 ? 14.157 -18.872 12.005 1.00 32.97 156 SER A CA 1
ATOM 1178 C C . SER A 1 156 ? 14.497 -18.327 10.614 1.00 32.97 156 SER A C 1
ATOM 1180 O O . SER A 1 156 ? 15.317 -17.431 10.421 1.00 32.97 156 SER A O 1
ATOM 1182 N N . GLY A 1 157 ? 13.917 -18.944 9.587 1.00 36.22 157 GLY A N 1
ATOM 1183 C CA . GLY A 1 157 ? 14.213 -18.633 8.193 1.00 36.22 157 GLY A CA 1
ATOM 1184 C C . GLY A 1 157 ? 13.533 -17.354 7.713 1.00 36.22 157 GLY A C 1
ATOM 1185 O O . GLY A 1 157 ? 12.489 -17.427 7.080 1.00 36.22 157 GLY A O 1
ATOM 1186 N N . THR A 1 158 ? 14.157 -16.192 7.920 1.00 37.69 158 THR A N 1
ATOM 1187 C CA . THR A 1 158 ? 13.868 -15.008 7.092 1.00 37.69 158 THR A CA 1
ATOM 1188 C C . THR A 1 158 ? 15.155 -14.240 6.804 1.00 37.69 158 THR A C 1
ATOM 1190 O O . THR A 1 158 ? 15.492 -13.263 7.462 1.00 37.69 158 THR A O 1
ATOM 1193 N N . SER A 1 159 ? 15.916 -14.695 5.806 1.00 38.06 159 SER A N 1
ATOM 1194 C CA . SER A 1 159 ? 17.024 -13.902 5.265 1.00 38.06 159 SER A CA 1
ATOM 1195 C C . SER A 1 159 ? 16.447 -12.644 4.606 1.00 38.06 159 SER A C 1
ATOM 1197 O O . SER A 1 159 ? 15.623 -12.748 3.696 1.00 38.06 159 SER A O 1
ATOM 1199 N N . ALA A 1 160 ? 16.873 -11.464 5.064 1.00 41.97 160 ALA A N 1
ATOM 1200 C CA . ALA A 1 160 ? 16.511 -10.152 4.525 1.00 41.97 160 ALA A CA 1
ATOM 1201 C C . ALA A 1 160 ? 17.142 -9.896 3.139 1.00 41.97 160 ALA A C 1
ATOM 1203 O O . ALA A 1 160 ? 17.865 -8.929 2.922 1.00 41.97 160 ALA A O 1
ATOM 1204 N N . ARG A 1 161 ? 16.882 -10.777 2.168 1.00 54.72 161 ARG A N 1
ATOM 1205 C CA . ARG A 1 161 ? 17.159 -10.520 0.750 1.00 54.72 161 ARG A CA 1
ATOM 1206 C C . ARG A 1 161 ? 15.944 -9.788 0.182 1.00 54.72 161 ARG A C 1
ATOM 1208 O O . ARG A 1 161 ? 14.842 -10.331 0.204 1.00 54.72 161 ARG A O 1
ATOM 1215 N N . GLY A 1 162 ? 16.142 -8.544 -0.257 1.00 59.00 162 GLY A N 1
ATOM 1216 C CA . GLY A 1 162 ? 15.067 -7.608 -0.606 1.00 59.00 162 GLY A CA 1
ATOM 1217 C C . GLY A 1 162 ? 13.995 -8.205 -1.525 1.00 59.00 162 GLY A C 1
ATOM 1218 O O . GLY A 1 162 ? 14.307 -8.752 -2.582 1.00 59.00 162 GLY A O 1
ATOM 1219 N N . ARG A 1 163 ? 12.731 -8.079 -1.112 1.00 72.44 163 ARG A N 1
ATOM 1220 C CA . ARG A 1 163 ? 11.548 -8.462 -1.896 1.00 72.44 163 ARG A CA 1
ATOM 1221 C C . ARG A 1 163 ? 11.084 -7.273 -2.748 1.00 72.44 163 ARG A C 1
ATOM 1223 O O . ARG A 1 163 ? 11.390 -6.121 -2.417 1.00 72.44 163 ARG A O 1
ATOM 1230 N N . ARG A 1 164 ? 10.406 -7.534 -3.866 1.00 73.38 164 ARG A N 1
ATOM 1231 C CA . ARG A 1 164 ? 9.965 -6.511 -4.831 1.00 73.38 164 ARG A CA 1
ATOM 1232 C C . ARG A 1 164 ? 8.502 -6.700 -5.203 1.00 73.38 164 ARG A C 1
ATOM 1234 O O . ARG A 1 164 ? 8.008 -7.820 -5.247 1.00 73.38 164 ARG A O 1
ATOM 1241 N N . LYS A 1 165 ? 7.837 -5.585 -5.498 1.00 79.88 165 LYS A N 1
ATOM 1242 C CA . LYS A 1 165 ? 6.489 -5.559 -6.060 1.00 79.88 165 LYS A CA 1
ATOM 1243 C C . LYS A 1 165 ? 6.585 -5.288 -7.560 1.00 79.88 165 LYS A C 1
ATOM 1245 O O . LYS A 1 165 ? 7.216 -4.309 -7.951 1.00 79.88 165 LYS A O 1
ATOM 1250 N N . LEU A 1 166 ? 5.955 -6.136 -8.363 1.00 78.88 166 LEU A N 1
ATOM 1251 C CA . LEU A 1 166 ? 5.743 -5.941 -9.793 1.00 78.88 166 LEU A CA 1
ATOM 1252 C C . LEU A 1 166 ? 4.420 -5.184 -9.972 1.00 78.88 166 LEU A C 1
ATOM 1254 O O . LEU A 1 166 ? 3.358 -5.756 -9.734 1.00 78.88 166 LEU A O 1
ATOM 1258 N N . SER A 1 167 ? 4.477 -3.890 -10.299 1.00 82.25 167 SER A N 1
ATOM 1259 C CA . SER A 1 167 ? 3.286 -3.035 -10.418 1.00 82.25 167 SER A CA 1
ATOM 1260 C C . SER A 1 167 ? 3.509 -1.837 -11.332 1.00 82.25 167 SER A C 1
ATOM 1262 O O . SER A 1 167 ? 4.614 -1.302 -11.338 1.00 82.25 167 SER A O 1
ATOM 1264 N N . GLY A 1 168 ? 2.452 -1.367 -11.999 1.00 75.88 168 GLY A N 1
ATOM 1265 C CA . GLY A 1 168 ? 2.443 -0.098 -12.741 1.00 75.88 168 GLY A CA 1
ATOM 1266 C C . GLY A 1 168 ? 3.119 -0.110 -14.109 1.00 75.88 168 GLY A C 1
ATOM 1267 O O . GLY A 1 168 ? 3.210 0.935 -14.729 1.00 75.88 168 GLY A O 1
ATOM 1268 N N . MET A 1 169 ? 3.559 -1.268 -14.610 1.00 80.50 169 MET A N 1
ATOM 1269 C CA . MET A 1 169 ? 4.289 -1.354 -15.887 1.00 80.50 169 MET A CA 1
ATOM 1270 C C . MET A 1 169 ? 3.460 -0.875 -17.086 1.00 80.50 169 MET A C 1
ATOM 1272 O O . MET A 1 169 ? 3.989 -0.224 -17.973 1.00 80.50 169 MET A O 1
ATOM 1276 N N . VAL A 1 170 ? 2.156 -1.166 -17.094 1.00 81.69 170 VAL A N 1
ATOM 1277 C CA . VAL A 1 170 ? 1.247 -0.794 -18.190 1.00 81.69 170 VAL A CA 1
ATOM 1278 C C . VAL A 1 170 ? 1.069 0.726 -18.297 1.00 81.69 170 VAL A C 1
ATOM 1280 O O . VAL A 1 170 ? 0.944 1.259 -19.392 1.00 81.69 170 VAL A O 1
ATOM 1283 N N . THR A 1 171 ? 1.107 1.436 -17.169 1.00 80.19 171 THR A N 1
ATOM 1284 C CA . THR A 1 171 ? 0.966 2.900 -17.114 1.00 80.19 171 THR A CA 1
ATOM 1285 C C . THR A 1 171 ? 2.229 3.628 -17.597 1.00 80.19 171 THR A C 1
ATOM 1287 O O . THR A 1 171 ? 2.168 4.810 -17.916 1.00 80.19 171 THR A O 1
ATOM 1290 N N . GLU A 1 172 ? 3.374 2.948 -17.658 1.00 79.12 172 GLU A N 1
ATOM 1291 C CA . GLU A 1 172 ? 4.623 3.510 -18.194 1.00 79.12 172 GLU A CA 1
ATOM 1292 C C . GLU A 1 172 ? 4.820 3.174 -19.688 1.00 79.12 172 GLU A C 1
ATOM 1294 O O . GLU A 1 172 ? 5.737 3.691 -20.319 1.00 79.12 172 GLU A O 1
ATOM 1299 N N . ALA A 1 173 ? 3.969 2.314 -20.261 1.00 80.94 173 ALA A N 1
ATOM 1300 C CA . ALA A 1 173 ? 3.965 1.985 -21.685 1.00 80.94 173 ALA A CA 1
ATOM 1301 C C . ALA A 1 173 ? 3.098 2.974 -22.492 1.00 80.94 173 ALA A C 1
ATOM 1303 O O . ALA A 1 173 ? 2.514 3.908 -21.941 1.00 80.94 173 ALA A O 1
ATOM 1304 N N . ASP A 1 174 ? 2.980 2.767 -23.806 1.00 82.31 174 ASP A N 1
ATOM 1305 C CA . ASP A 1 174 ? 2.039 3.530 -24.633 1.00 82.31 174 ASP A CA 1
ATOM 1306 C C . ASP A 1 174 ? 0.593 3.274 -24.166 1.00 82.31 174 ASP A C 1
ATOM 1308 O O . ASP A 1 174 ? 0.050 2.182 -24.343 1.00 82.31 174 ASP A O 1
ATOM 1312 N N . HIS A 1 175 ? -0.051 4.288 -23.576 1.00 84.31 175 HIS A N 1
ATOM 1313 C CA . HIS A 1 175 ? -1.391 4.157 -22.981 1.00 84.31 175 HIS A CA 1
ATOM 1314 C C . HIS A 1 175 ? -2.460 3.692 -23.974 1.00 84.31 175 HIS A C 1
ATOM 1316 O O . HIS A 1 175 ? -3.476 3.145 -23.549 1.00 84.31 175 HIS A O 1
ATOM 1322 N N . ALA A 1 176 ? -2.254 3.906 -25.275 1.00 80.88 176 ALA A N 1
ATOM 1323 C CA . ALA A 1 176 ? -3.217 3.566 -26.309 1.00 80.88 176 ALA A CA 1
ATOM 1324 C C . ALA A 1 176 ? -2.922 2.228 -26.997 1.00 80.88 176 ALA A C 1
ATOM 1326 O O . ALA A 1 176 ? -3.864 1.596 -27.476 1.00 80.88 176 ALA A O 1
ATOM 1327 N N . GLN A 1 177 ? -1.654 1.825 -27.113 1.00 87.19 177 GLN A N 1
ATOM 1328 C CA . GLN A 1 177 ? -1.236 0.724 -27.997 1.00 87.19 177 GLN A CA 1
ATOM 1329 C C . GLN A 1 177 ? -0.345 -0.337 -27.335 1.00 87.19 177 GLN A C 1
ATOM 1331 O O . GLN A 1 177 ? 0.136 -1.228 -28.031 1.00 87.19 177 GLN A O 1
ATOM 1336 N N . TRP A 1 178 ? -0.118 -0.272 -26.020 1.00 89.00 178 TRP A N 1
ATOM 1337 C CA . TRP A 1 178 ? 0.733 -1.248 -25.340 1.00 89.00 178 TRP A CA 1
ATOM 1338 C C . TRP A 1 178 ? 0.264 -2.700 -25.532 1.00 89.00 178 TRP A C 1
ATOM 1340 O O . TRP A 1 178 ? -0.926 -3.022 -25.587 1.00 89.00 178 TRP A O 1
ATOM 1350 N N . THR A 1 179 ? 1.240 -3.598 -25.543 1.00 90.56 179 THR A N 1
ATOM 1351 C CA . THR A 1 179 ? 1.077 -5.048 -25.538 1.00 90.56 179 THR A CA 1
ATOM 1352 C C . THR A 1 179 ? 1.840 -5.662 -24.365 1.00 90.56 179 THR A C 1
ATOM 1354 O O . THR A 1 179 ? 2.714 -5.046 -23.752 1.00 90.56 179 THR A O 1
ATOM 1357 N N . VAL A 1 180 ? 1.537 -6.921 -24.037 1.00 90.06 180 VAL A N 1
ATOM 1358 C CA . VAL A 1 180 ? 2.268 -7.650 -22.985 1.00 90.06 180 VAL A CA 1
ATOM 1359 C C . VAL A 1 180 ? 3.761 -7.761 -23.309 1.00 90.06 180 VAL A C 1
ATOM 1361 O O . VAL A 1 180 ? 4.585 -7.771 -22.396 1.00 90.06 180 VAL A O 1
ATOM 1364 N N . ASP A 1 181 ? 4.122 -7.828 -24.589 1.00 88.50 181 ASP A N 1
ATOM 1365 C CA . ASP A 1 181 ? 5.515 -7.978 -25.000 1.00 88.50 181 ASP A CA 1
ATOM 1366 C C . ASP A 1 181 ? 6.330 -6.694 -24.799 1.00 88.50 181 ASP A C 1
ATOM 1368 O O . ASP A 1 181 ? 7.521 -6.793 -24.515 1.00 88.50 181 ASP A O 1
ATOM 1372 N N . ASP A 1 182 ? 5.695 -5.518 -24.788 1.00 83.75 182 ASP A N 1
ATOM 1373 C CA . ASP A 1 182 ? 6.367 -4.246 -24.478 1.00 83.75 182 ASP A CA 1
ATOM 1374 C C . ASP A 1 182 ? 6.844 -4.185 -23.018 1.00 83.75 182 ASP A C 1
ATOM 1376 O O . ASP A 1 182 ? 7.888 -3.613 -22.703 1.00 83.75 182 ASP A O 1
ATOM 1380 N N . VAL A 1 183 ? 6.106 -4.826 -22.107 1.00 86.31 183 VAL A N 1
ATOM 1381 C CA . VAL A 1 183 ? 6.434 -4.867 -20.671 1.00 86.31 183 VAL A CA 1
ATOM 1382 C C . VAL A 1 183 ? 7.180 -6.143 -20.255 1.00 86.31 183 VAL A C 1
ATOM 1384 O O . VAL A 1 183 ? 7.708 -6.222 -19.140 1.00 86.31 183 VAL A O 1
ATOM 1387 N N . ARG A 1 184 ? 7.282 -7.140 -21.147 1.00 89.69 184 ARG A N 1
ATOM 1388 C CA . ARG A 1 184 ? 7.950 -8.428 -20.892 1.00 89.69 184 ARG A CA 1
ATOM 1389 C C . ARG A 1 184 ? 9.425 -8.311 -20.508 1.00 89.69 184 ARG A C 1
ATOM 1391 O O . ARG A 1 184 ? 9.791 -8.932 -19.509 1.00 89.69 184 ARG A O 1
ATOM 1398 N N . PRO A 1 185 ? 10.265 -7.495 -21.175 1.00 85.06 185 PRO A N 1
ATOM 1399 C CA . PRO A 1 185 ? 11.679 -7.382 -20.818 1.00 85.06 185 PRO A CA 1
ATOM 1400 C C . PRO A 1 185 ? 11.902 -6.959 -19.361 1.00 85.06 185 PRO A C 1
ATOM 1402 O O . PRO A 1 185 ? 12.828 -7.439 -18.701 1.00 85.06 185 PRO A O 1
ATOM 1405 N N . TYR A 1 186 ? 11.030 -6.098 -18.831 1.00 81.81 186 TYR A N 1
ATOM 1406 C CA . TYR A 1 186 ? 11.083 -5.650 -17.442 1.00 81.81 186 TYR A CA 1
ATOM 1407 C C . TYR A 1 186 ? 10.706 -6.776 -16.480 1.00 81.81 186 TYR A C 1
ATOM 1409 O O . TYR A 1 186 ? 11.432 -7.018 -15.512 1.00 81.81 186 TYR A O 1
ATOM 1417 N N . ALA A 1 187 ? 9.608 -7.485 -16.763 1.00 85.25 187 ALA A N 1
ATOM 1418 C CA . ALA A 1 187 ? 9.158 -8.622 -15.965 1.00 85.25 187 ALA A CA 1
ATOM 1419 C C . ALA A 1 187 ? 10.208 -9.744 -15.933 1.00 85.25 187 ALA A C 1
ATOM 1421 O O . ALA A 1 187 ? 10.563 -10.211 -14.851 1.00 85.25 187 ALA A O 1
ATOM 1422 N N . ASP A 1 188 ? 10.769 -10.107 -17.087 1.00 85.81 188 ASP A N 1
ATOM 1423 C CA . ASP A 1 188 ? 11.801 -11.140 -17.209 1.00 85.81 188 ASP A CA 1
ATOM 1424 C C . ASP A 1 188 ? 13.078 -10.739 -16.465 1.00 85.81 188 ASP A C 1
ATOM 1426 O O . ASP A 1 188 ? 13.655 -11.543 -15.731 1.00 85.81 188 ASP A O 1
ATOM 1430 N N . THR A 1 189 ? 13.489 -9.471 -16.571 1.00 81.25 189 THR A N 1
ATOM 1431 C CA . THR A 1 189 ? 14.658 -8.950 -15.848 1.00 81.25 189 THR A CA 1
ATOM 1432 C C . THR A 1 189 ? 14.484 -9.084 -14.339 1.00 81.25 189 THR A C 1
ATOM 1434 O O . THR A 1 189 ? 15.398 -9.541 -13.645 1.00 81.25 189 THR A O 1
ATOM 1437 N N . VAL A 1 190 ? 13.321 -8.705 -13.797 1.00 80.19 190 VAL A N 1
ATOM 1438 C CA . VAL A 1 190 ? 13.094 -8.801 -12.349 1.00 80.19 190 VAL A CA 1
ATOM 1439 C C . VAL A 1 190 ? 12.861 -10.241 -11.898 1.00 80.19 190 VAL A C 1
ATOM 1441 O O . VAL A 1 190 ? 13.343 -10.609 -10.827 1.00 80.19 190 VAL A O 1
ATOM 1444 N N . LEU A 1 191 ? 12.201 -11.078 -12.702 1.00 84.12 191 LEU A N 1
ATOM 1445 C CA . LEU A 1 191 ? 12.056 -12.513 -12.434 1.00 84.12 191 LEU A CA 1
ATOM 1446 C C . LEU A 1 191 ? 13.421 -13.194 -12.380 1.00 84.12 191 LEU A C 1
ATOM 1448 O O . LEU A 1 191 ? 13.707 -13.902 -11.419 1.00 84.12 191 LEU A O 1
ATOM 1452 N N . HIS A 1 192 ? 14.301 -12.905 -13.335 1.00 82.88 192 HIS A N 1
ATOM 1453 C CA . HIS A 1 192 ? 15.659 -13.434 -13.354 1.00 82.88 192 HIS A CA 1
ATOM 1454 C C . HIS A 1 192 ? 16.497 -12.931 -12.165 1.00 82.88 192 HIS A C 1
ATOM 1456 O O . HIS A 1 192 ? 17.169 -13.709 -11.490 1.00 82.88 192 HIS A O 1
ATOM 1462 N N . ALA A 1 193 ? 16.441 -11.631 -11.856 1.00 75.19 193 ALA A N 1
ATOM 1463 C CA . ALA A 1 193 ? 17.266 -11.033 -10.804 1.00 75.19 193 ALA A CA 1
ATOM 1464 C C . ALA A 1 193 ? 16.802 -11.374 -9.373 1.00 75.19 193 ALA A C 1
ATOM 1466 O O . ALA A 1 193 ? 17.608 -11.418 -8.428 1.00 75.19 193 ALA A O 1
ATOM 1467 N N . PHE A 1 194 ? 15.494 -11.550 -9.176 1.00 79.69 194 PHE A N 1
ATOM 1468 C CA . PHE A 1 194 ? 14.903 -11.724 -7.852 1.00 79.69 194 PHE A CA 1
ATOM 1469 C C . PHE A 1 194 ? 14.284 -13.091 -7.629 1.00 79.69 194 PHE A C 1
ATOM 1471 O O . PHE A 1 194 ? 14.235 -13.474 -6.472 1.00 79.69 194 PHE A O 1
ATOM 1478 N N . GLY A 1 195 ? 13.896 -13.854 -8.639 1.00 84.88 195 GLY A N 1
ATOM 1479 C CA . GLY A 1 195 ? 13.186 -15.118 -8.450 1.00 84.88 195 GLY A CA 1
ATOM 1480 C C . GLY A 1 195 ? 11.754 -14.946 -7.906 1.00 84.88 195 GLY A C 1
ATOM 1481 O O . GLY A 1 195 ? 11.438 -13.941 -7.252 1.00 84.88 195 GLY A O 1
ATOM 1482 N N . PRO A 1 196 ? 10.868 -15.919 -8.169 1.00 87.56 196 PRO A N 1
ATOM 1483 C CA . PRO A 1 196 ? 9.445 -15.854 -7.822 1.00 87.56 196 PRO A CA 1
ATOM 1484 C C . PRO A 1 196 ? 9.187 -15.715 -6.313 1.00 87.56 196 PRO A C 1
ATOM 1486 O O . PRO A 1 196 ? 8.303 -14.973 -5.893 1.00 87.56 196 PRO A O 1
ATOM 1489 N N . GLU A 1 197 ? 10.024 -16.317 -5.468 1.00 87.44 197 GLU A N 1
ATOM 1490 C CA . GLU A 1 197 ? 9.895 -16.315 -4.006 1.00 87.44 197 GLU A CA 1
ATOM 1491 C C . GLU A 1 197 ? 10.188 -14.952 -3.343 1.00 87.44 197 GLU A C 1
ATOM 1493 O O . GLU A 1 197 ? 10.036 -14.780 -2.119 1.00 87.44 197 GLU A O 1
ATOM 1498 N N . ARG A 1 198 ? 10.641 -13.975 -4.141 1.00 83.12 198 ARG A N 1
ATOM 1499 C CA . ARG A 1 198 ? 10.921 -12.591 -3.727 1.00 83.12 198 ARG A CA 1
ATOM 1500 C C . ARG A 1 198 ? 10.148 -11.547 -4.529 1.00 83.12 198 ARG A C 1
ATOM 1502 O O . ARG A 1 198 ? 10.278 -10.362 -4.209 1.00 83.12 198 ARG A O 1
ATOM 1509 N N . LEU A 1 199 ? 9.346 -11.950 -5.509 1.00 86.62 199 LEU A N 1
ATOM 1510 C CA . LEU A 1 199 ? 8.460 -11.057 -6.247 1.00 86.62 199 LEU A CA 1
ATOM 1511 C C . LEU A 1 199 ? 7.027 -11.203 -5.751 1.00 86.62 199 LEU A C 1
ATOM 1513 O O . LEU A 1 199 ? 6.590 -12.296 -5.420 1.00 86.62 199 LEU A O 1
ATOM 1517 N N . MET A 1 200 ? 6.299 -10.092 -5.692 1.00 90.19 200 MET A N 1
ATOM 1518 C CA . MET A 1 200 ? 4.853 -10.101 -5.510 1.00 90.19 200 MET A CA 1
ATOM 1519 C C . MET A 1 200 ? 4.180 -9.270 -6.598 1.00 90.19 200 MET A C 1
ATOM 1521 O O . MET A 1 200 ? 4.664 -8.187 -6.936 1.00 90.19 200 MET A O 1
ATOM 1525 N N . PHE A 1 201 ? 3.050 -9.731 -7.114 1.00 89.38 201 PHE A N 1
ATOM 1526 C CA . PHE A 1 201 ? 2.186 -8.907 -7.946 1.00 89.38 201 PHE A CA 1
ATOM 1527 C C . PHE A 1 201 ? 1.583 -7.760 -7.125 1.00 89.38 201 PHE A C 1
ATOM 1529 O O . PHE A 1 201 ? 1.234 -7.908 -5.951 1.00 89.38 201 PHE A O 1
ATOM 1536 N N . GLY A 1 202 ? 1.373 -6.613 -7.761 1.00 85.06 202 GLY A N 1
ATOM 1537 C CA . GLY A 1 202 ? 0.230 -5.800 -7.391 1.00 85.06 202 GLY A CA 1
ATOM 1538 C C . GLY A 1 202 ? -0.088 -4.712 -8.398 1.00 85.06 202 GLY A C 1
ATOM 1539 O O . GLY A 1 202 ? 0.697 -4.391 -9.277 1.00 85.06 202 GLY A O 1
ATOM 1540 N N . SER A 1 203 ? -1.259 -4.113 -8.234 1.00 78.81 203 SER A N 1
ATOM 1541 C CA . SER A 1 203 ? -1.736 -3.046 -9.111 1.00 78.81 203 SER A CA 1
ATOM 1542 C C . SER A 1 203 ? -1.420 -1.660 -8.535 1.00 78.81 203 SER A C 1
ATOM 1544 O O . SER A 1 203 ? -1.181 -1.505 -7.330 1.00 78.81 203 SER A O 1
ATOM 1546 N N . ASP A 1 204 ? -1.393 -0.675 -9.424 1.00 79.44 204 ASP A N 1
ATOM 1547 C CA . ASP A 1 204 ? -1.348 0.771 -9.203 1.00 79.44 204 ASP A CA 1
ATOM 1548 C C . ASP A 1 204 ? -2.716 1.444 -9.455 1.00 79.44 204 ASP A C 1
ATOM 1550 O O . ASP A 1 204 ? -2.800 2.668 -9.549 1.00 79.44 204 ASP A O 1
ATOM 1554 N N . ARG A 1 205 ? -3.813 0.673 -9.535 1.00 72.31 205 ARG A N 1
ATOM 1555 C CA . ARG A 1 205 ? -5.185 1.209 -9.593 1.00 72.31 205 ARG A CA 1
ATOM 1556 C C . ARG A 1 205 ? -5.400 2.278 -8.495 1.00 72.31 205 ARG A C 1
ATOM 1558 O O . ARG A 1 205 ? -5.021 2.030 -7.350 1.00 72.31 205 ARG A O 1
ATOM 1565 N N . PRO A 1 206 ? -6.040 3.432 -8.791 1.00 73.19 206 PRO A N 1
ATOM 1566 C CA . PRO A 1 206 ? -6.735 3.790 -10.034 1.00 73.19 206 PRO A CA 1
ATOM 1567 C C . PRO A 1 206 ? -5.850 4.364 -11.145 1.00 73.19 206 PRO A C 1
ATOM 1569 O O . PRO A 1 206 ? -6.377 4.629 -12.217 1.00 73.19 206 PRO A O 1
ATOM 1572 N N . VAL A 1 207 ? -4.542 4.536 -10.936 1.00 76.81 207 VAL A N 1
ATOM 1573 C CA . VAL A 1 207 ? -3.645 5.140 -11.939 1.00 76.81 207 VAL A CA 1
ATOM 1574 C C . VAL A 1 207 ? -3.586 4.297 -13.211 1.00 76.81 207 VAL A C 1
ATOM 1576 O O . VAL A 1 207 ? -3.633 4.850 -14.305 1.00 76.81 207 VAL A O 1
ATOM 1579 N N . SER A 1 208 ? -3.625 2.969 -13.070 1.00 80.44 208 SER A N 1
ATOM 1580 C CA . SER A 1 208 ? -3.665 2.053 -14.212 1.00 80.44 208 SER A CA 1
ATOM 1581 C C . SER A 1 208 ? -4.789 2.357 -15.202 1.00 80.44 208 SER A C 1
ATOM 1583 O O . SER A 1 208 ? -4.636 2.052 -16.375 1.00 80.44 208 SER A O 1
ATOM 1585 N N . LEU A 1 209 ? -5.896 2.980 -14.768 1.00 82.94 209 LEU A N 1
ATOM 1586 C CA . LEU A 1 209 ? -7.037 3.313 -15.629 1.00 82.94 209 LEU A CA 1
ATOM 1587 C C . LEU A 1 209 ? -6.691 4.309 -16.746 1.00 82.94 209 LEU A C 1
ATOM 1589 O O . LEU A 1 209 ? -7.494 4.465 -17.659 1.00 82.94 209 LEU A O 1
ATOM 1593 N N . LEU A 1 210 ? -5.524 4.959 -16.688 1.00 80.50 210 LEU A N 1
ATOM 1594 C CA . LEU A 1 210 ? -4.995 5.754 -17.797 1.00 80.50 210 LEU A CA 1
ATOM 1595 C C . LEU A 1 210 ? -4.656 4.892 -19.026 1.00 80.50 210 LEU A C 1
ATOM 1597 O O . LEU A 1 210 ? -4.756 5.386 -20.141 1.00 80.50 210 LEU A O 1
ATOM 1601 N N . ALA A 1 211 ? -4.301 3.618 -18.821 1.00 83.69 211 ALA A N 1
ATOM 1602 C CA . ALA A 1 211 ? -3.836 2.709 -19.872 1.00 83.69 211 ALA A CA 1
ATOM 1603 C C . ALA A 1 211 ? -4.622 1.382 -19.949 1.00 83.69 211 ALA A C 1
ATOM 1605 O O . ALA A 1 211 ? -4.747 0.795 -21.021 1.00 83.69 211 ALA A O 1
ATOM 1606 N N . ALA A 1 212 ? -5.151 0.871 -18.828 1.00 85.81 212 ALA A N 1
ATOM 1607 C CA . ALA A 1 212 ? -5.868 -0.404 -18.776 1.00 85.81 212 ALA A CA 1
ATOM 1608 C C . ALA A 1 212 ? -6.781 -0.583 -17.536 1.00 85.81 212 ALA A C 1
ATOM 1610 O O . ALA A 1 212 ? -6.450 -0.159 -16.418 1.00 85.81 212 ALA A O 1
ATOM 1611 N N . PRO A 1 213 ? -7.919 -1.298 -17.673 1.00 87.06 213 PRO A N 1
ATOM 1612 C CA . PRO A 1 213 ? -8.717 -1.730 -16.529 1.00 87.06 213 PRO A CA 1
ATOM 1613 C C . PRO A 1 213 ? -7.965 -2.768 -15.683 1.00 87.06 213 PRO A C 1
ATOM 1615 O O . PRO A 1 213 ? -7.092 -3.483 -16.168 1.00 87.06 213 PRO A O 1
ATOM 1618 N N . TYR A 1 214 ? -8.350 -2.902 -14.409 1.00 82.94 214 TYR A N 1
ATOM 1619 C CA . TYR A 1 214 ? -7.688 -3.817 -13.465 1.00 82.94 214 TYR A CA 1
ATOM 1620 C C . TYR A 1 214 ? -7.587 -5.265 -13.970 1.00 82.94 214 TYR A C 1
ATOM 1622 O O . TYR A 1 214 ? -6.538 -5.880 -13.802 1.00 82.94 214 TYR A O 1
ATOM 1630 N N . GLY A 1 215 ? -8.646 -5.785 -14.604 1.00 86.50 215 GLY A N 1
ATOM 1631 C CA . GLY A 1 215 ? -8.649 -7.138 -15.173 1.00 86.50 215 GLY A CA 1
ATOM 1632 C C . GLY A 1 215 ? -7.534 -7.332 -16.201 1.00 86.50 215 GLY A C 1
ATOM 1633 O O . GLY A 1 215 ? -6.724 -8.234 -16.047 1.00 86.50 215 GLY A O 1
ATOM 1634 N N . ALA A 1 216 ? -7.389 -6.401 -17.147 1.00 86.94 216 ALA A N 1
ATOM 1635 C CA . ALA A 1 216 ? -6.333 -6.459 -18.158 1.00 86.94 216 ALA A CA 1
ATOM 1636 C C . ALA A 1 216 ? -4.918 -6.369 -17.554 1.00 86.94 216 ALA A C 1
ATOM 1638 O O . ALA A 1 216 ? -3.997 -7.028 -18.030 1.00 86.94 216 ALA A O 1
ATOM 1639 N N . VAL A 1 217 ? -4.733 -5.595 -16.476 1.00 86.94 217 VAL A N 1
ATOM 1640 C CA . VAL A 1 217 ? -3.450 -5.541 -15.747 1.00 86.94 217 VAL A CA 1
ATOM 1641 C C . VAL A 1 217 ? -3.136 -6.880 -15.071 1.00 86.94 217 VAL A C 1
ATOM 1643 O O . VAL A 1 217 ? -1.982 -7.312 -15.067 1.00 86.94 217 VAL A O 1
ATOM 1646 N N . LEU A 1 218 ? -4.145 -7.537 -14.494 1.00 89.69 218 LEU A N 1
ATOM 1647 C CA . LEU A 1 218 ? -3.995 -8.861 -13.892 1.00 89.69 218 LEU A CA 1
ATOM 1648 C C . LEU A 1 218 ? -3.685 -9.921 -14.958 1.00 89.69 218 LEU A C 1
ATOM 1650 O O . LEU A 1 218 ? -2.734 -10.681 -14.786 1.00 89.69 218 LEU A O 1
ATOM 1654 N N . ASP A 1 219 ? -4.415 -9.920 -16.073 1.00 90.94 219 ASP A N 1
ATOM 1655 C CA . ASP A 1 219 ? -4.203 -10.847 -17.189 1.00 90.94 219 ASP A CA 1
ATOM 1656 C C . ASP A 1 219 ? -2.796 -10.697 -17.778 1.00 90.94 219 ASP A C 1
ATOM 1658 O O . ASP A 1 219 ? -2.097 -11.689 -17.996 1.00 90.94 219 ASP A O 1
ATOM 1662 N N . ALA A 1 220 ? -2.327 -9.458 -17.959 1.00 90.06 220 ALA A N 1
ATOM 1663 C CA . ALA A 1 220 ? -0.958 -9.191 -18.382 1.00 90.06 220 ALA A CA 1
ATOM 1664 C C . ALA A 1 220 ? 0.060 -9.767 -17.389 1.00 90.06 220 ALA A C 1
ATOM 1666 O O . ALA A 1 220 ? 0.997 -10.445 -17.801 1.00 90.06 220 ALA A O 1
ATOM 1667 N N . ALA A 1 221 ? -0.128 -9.569 -16.080 1.00 89.06 221 ALA A N 1
ATOM 1668 C CA . ALA A 1 221 ? 0.767 -10.135 -15.069 1.00 89.06 221 ALA A CA 1
ATOM 1669 C C . ALA A 1 221 ? 0.804 -11.674 -15.100 1.00 89.06 221 ALA A C 1
ATOM 1671 O O . ALA A 1 221 ? 1.882 -12.259 -14.962 1.00 89.06 221 ALA A O 1
ATOM 1672 N N . VAL A 1 222 ? -0.339 -12.330 -15.324 1.00 91.12 222 VAL A N 1
ATOM 1673 C CA . VAL A 1 222 ? -0.419 -13.789 -15.509 1.00 91.12 222 VAL A CA 1
ATOM 1674 C C . VAL A 1 222 ? 0.345 -14.212 -16.770 1.00 91.12 222 VAL A C 1
ATOM 1676 O O . VAL A 1 222 ? 1.178 -15.114 -16.725 1.00 91.12 222 VAL A O 1
ATOM 1679 N N . LEU A 1 223 ? 0.163 -13.514 -17.893 1.00 92.69 223 LEU A N 1
ATOM 1680 C CA . LEU A 1 223 ? 0.876 -13.807 -19.145 1.00 92.69 223 LEU A CA 1
ATOM 1681 C C . LEU A 1 223 ? 2.392 -13.571 -19.062 1.00 92.69 223 LEU A C 1
ATOM 1683 O O . LEU A 1 223 ? 3.167 -14.258 -19.736 1.00 92.69 223 LEU A O 1
ATOM 1687 N N . LEU A 1 224 ? 2.829 -12.612 -18.248 1.00 90.69 224 LEU A N 1
ATOM 1688 C CA . LEU A 1 224 ? 4.243 -12.328 -17.991 1.00 90.69 224 LEU A CA 1
ATOM 1689 C C . LEU A 1 224 ? 4.911 -13.403 -17.133 1.00 90.69 224 LEU A C 1
ATOM 1691 O O . LEU A 1 224 ? 6.114 -13.607 -17.233 1.00 90.69 224 LEU A O 1
ATOM 1695 N N . THR A 1 225 ? 4.134 -14.111 -16.317 1.00 91.06 225 THR A N 1
ATOM 1696 C CA . THR A 1 225 ? 4.627 -15.133 -15.382 1.00 91.06 225 THR A CA 1
ATOM 1697 C C . THR A 1 225 ? 4.277 -16.558 -15.809 1.00 91.06 225 THR A C 1
ATOM 1699 O O . THR A 1 225 ? 4.611 -17.506 -15.106 1.00 91.06 225 THR A O 1
ATOM 1702 N N . ARG A 1 226 ? 3.674 -16.737 -16.993 1.00 90.94 226 ARG A N 1
ATOM 1703 C CA . ARG A 1 226 ? 3.208 -18.035 -17.519 1.00 90.94 226 ARG A CA 1
ATOM 1704 C C . ARG A 1 226 ? 4.291 -19.106 -17.684 1.00 90.94 226 ARG A C 1
ATOM 1706 O O . ARG A 1 226 ? 3.963 -20.269 -17.871 1.00 90.94 226 ARG A O 1
ATOM 1713 N N . SER A 1 227 ? 5.562 -18.707 -17.725 1.00 89.00 227 SER A N 1
ATOM 1714 C CA . SER A 1 227 ? 6.707 -19.619 -17.836 1.00 89.00 227 SER A CA 1
ATOM 1715 C C . SER A 1 227 ? 7.097 -20.254 -16.499 1.00 89.00 227 SER A C 1
ATOM 1717 O O . SER A 1 227 ? 7.900 -21.184 -16.490 1.00 89.00 227 SER A O 1
ATOM 1719 N N . LEU A 1 228 ? 6.560 -19.754 -15.383 1.00 91.56 228 LEU A N 1
ATOM 1720 C CA . LEU A 1 228 ? 6.768 -20.314 -14.054 1.00 91.56 228 LEU A CA 1
ATOM 1721 C C . LEU A 1 228 ? 5.917 -21.572 -13.852 1.00 91.56 228 LEU A C 1
ATOM 1723 O O . LEU A 1 228 ? 4.804 -21.672 -14.369 1.00 91.56 228 LEU A O 1
ATOM 1727 N N . ASP A 1 229 ? 6.421 -22.508 -13.048 1.00 93.50 229 ASP A N 1
ATOM 1728 C CA . ASP A 1 229 ? 5.598 -23.601 -12.532 1.00 93.50 229 ASP A CA 1
ATOM 1729 C C . ASP A 1 229 ? 4.525 -23.089 -11.549 1.00 93.50 229 ASP A C 1
ATOM 1731 O O . ASP A 1 229 ? 4.509 -21.921 -11.146 1.00 93.50 229 ASP A O 1
ATOM 1735 N N . ALA A 1 230 ? 3.592 -23.971 -11.177 1.00 90.31 230 ALA A N 1
ATOM 1736 C CA . ALA A 1 230 ? 2.449 -23.612 -10.341 1.00 90.31 230 ALA A CA 1
ATOM 1737 C C . ALA A 1 230 ? 2.858 -23.057 -8.964 1.00 90.31 230 ALA A C 1
ATOM 1739 O O . ALA A 1 230 ? 2.234 -22.108 -8.481 1.00 90.31 230 ALA A O 1
ATOM 1740 N N . ASP A 1 231 ? 3.917 -23.600 -8.359 1.00 89.69 231 ASP A N 1
ATOM 1741 C CA . ASP A 1 231 ? 4.394 -23.182 -7.040 1.00 89.69 231 ASP A CA 1
ATOM 1742 C C . ASP A 1 231 ? 5.044 -21.797 -7.121 1.00 89.69 231 ASP A C 1
ATOM 1744 O O . ASP A 1 231 ? 4.698 -20.887 -6.365 1.00 89.69 231 ASP A O 1
ATOM 1748 N N . ALA A 1 232 ? 5.922 -21.585 -8.102 1.00 89.69 232 ALA A N 1
ATOM 1749 C CA . ALA A 1 232 ? 6.537 -20.296 -8.383 1.00 89.69 232 ALA A CA 1
ATOM 1750 C C . ALA A 1 232 ? 5.498 -19.222 -8.751 1.00 89.69 232 ALA A C 1
ATOM 1752 O O . ALA A 1 232 ? 5.607 -18.071 -8.321 1.00 89.69 232 ALA A O 1
ATOM 1753 N N . HIS A 1 233 ? 4.458 -19.583 -9.500 1.00 90.94 233 HIS A N 1
ATOM 1754 C CA . HIS A 1 233 ? 3.360 -18.675 -9.810 1.00 90.94 233 HIS A CA 1
ATOM 1755 C C . HIS A 1 233 ? 2.571 -18.308 -8.538 1.00 90.94 233 HIS A C 1
ATOM 1757 O O . HIS A 1 233 ? 2.325 -17.128 -8.271 1.00 90.94 233 HIS A O 1
ATOM 1763 N N . ALA A 1 234 ? 2.240 -19.283 -7.684 1.00 90.06 234 ALA A N 1
ATOM 1764 C CA . ALA A 1 234 ? 1.580 -19.032 -6.399 1.00 90.06 234 ALA A CA 1
ATOM 1765 C C . ALA A 1 234 ? 2.419 -18.130 -5.474 1.00 90.06 234 ALA A C 1
ATOM 1767 O O . ALA A 1 234 ? 1.873 -17.305 -4.727 1.00 90.06 234 ALA A O 1
ATOM 1768 N N . GLU A 1 235 ? 3.745 -18.227 -5.555 1.00 90.50 235 GLU A N 1
ATOM 1769 C CA . GLU A 1 235 ? 4.653 -17.348 -4.828 1.00 90.50 235 GLU A CA 1
ATOM 1770 C C . GLU A 1 235 ? 4.534 -15.880 -5.252 1.00 90.50 235 GLU A C 1
ATOM 1772 O O . GLU A 1 235 ? 4.435 -15.000 -4.387 1.00 90.50 235 GLU A O 1
ATOM 1777 N N . VAL A 1 236 ? 4.453 -15.611 -6.559 1.00 89.19 236 VAL A N 1
ATOM 1778 C CA . VAL A 1 236 ? 4.301 -14.249 -7.096 1.00 89.19 236 VAL A CA 1
ATOM 1779 C C . VAL A 1 236 ? 2.940 -13.645 -6.742 1.00 89.19 236 VAL A C 1
ATOM 1781 O O . VAL A 1 236 ? 2.859 -12.468 -6.390 1.00 89.19 236 VAL A O 1
ATOM 1784 N N . PHE A 1 237 ? 1.858 -14.420 -6.796 1.00 91.06 237 PHE A N 1
ATOM 1785 C CA . PHE A 1 237 ? 0.509 -13.872 -6.600 1.00 91.06 237 PHE A CA 1
ATOM 1786 C C . PHE A 1 237 ? 0.016 -13.888 -5.149 1.00 91.06 237 PHE A C 1
ATOM 1788 O O . PHE A 1 237 ? -0.915 -13.152 -4.822 1.00 91.06 237 PHE A O 1
ATOM 1795 N N . ALA A 1 238 ? 0.633 -14.671 -4.259 1.00 88.38 238 ALA A N 1
ATOM 1796 C CA . ALA A 1 238 ? 0.201 -14.750 -2.864 1.00 88.38 238 ALA A CA 1
ATOM 1797 C C . ALA A 1 238 ? 1.341 -14.982 -1.865 1.00 88.38 238 ALA A C 1
ATOM 1799 O O . ALA A 1 238 ? 1.424 -14.270 -0.861 1.00 88.38 238 ALA A O 1
ATOM 1800 N N . GLY A 1 239 ? 2.207 -15.972 -2.101 1.00 88.38 239 GLY A N 1
ATOM 1801 C CA . GLY A 1 239 ? 3.161 -16.461 -1.097 1.00 88.38 239 GLY A CA 1
ATOM 1802 C C . GLY A 1 239 ? 4.140 -15.390 -0.606 1.00 88.38 239 GLY A C 1
ATOM 1803 O O . GLY A 1 239 ? 4.294 -15.177 0.604 1.00 88.38 239 GLY A O 1
ATOM 1804 N N . THR A 1 240 ? 4.726 -14.620 -1.525 1.00 86.94 240 THR A N 1
ATOM 1805 C CA . THR A 1 240 ? 5.629 -13.517 -1.177 1.00 86.94 240 THR A CA 1
ATOM 1806 C C . THR A 1 240 ? 4.913 -12.416 -0.402 1.00 86.94 240 THR A C 1
ATOM 1808 O O . THR A 1 240 ? 5.456 -11.937 0.596 1.00 86.94 240 THR A O 1
ATOM 1811 N N . ALA A 1 241 ? 3.696 -12.037 -0.802 1.00 84.06 241 ALA A N 1
ATOM 1812 C CA . ALA A 1 241 ? 2.912 -11.020 -0.103 1.00 84.06 241 ALA A CA 1
ATOM 1813 C C . ALA A 1 241 ? 2.541 -11.476 1.317 1.00 84.06 241 ALA A C 1
ATOM 1815 O O . ALA A 1 241 ? 2.734 -10.723 2.271 1.00 84.06 241 ALA A O 1
ATOM 1816 N N . ARG A 1 242 ? 2.104 -12.732 1.489 1.00 85.56 242 ARG A N 1
ATOM 1817 C CA . ARG A 1 242 ? 1.777 -13.299 2.808 1.00 85.56 242 ARG A CA 1
ATOM 1818 C C . ARG A 1 242 ? 2.959 -13.226 3.766 1.00 85.56 242 ARG A C 1
ATOM 1820 O O . ARG A 1 242 ? 2.802 -12.749 4.885 1.00 85.56 242 ARG A O 1
ATOM 1827 N N . ARG A 1 243 ? 4.156 -13.611 3.312 1.00 86.19 243 ARG A N 1
ATOM 1828 C CA . ARG A 1 243 ? 5.378 -13.523 4.130 1.00 86.19 243 ARG A CA 1
ATOM 1829 C C . ARG A 1 243 ? 5.786 -12.086 4.442 1.00 86.19 243 ARG A C 1
ATOM 1831 O O . ARG A 1 243 ? 6.277 -11.833 5.534 1.00 86.19 243 ARG A O 1
ATOM 1838 N N . VAL A 1 244 ? 5.610 -11.156 3.502 1.00 79.12 244 VAL A N 1
ATOM 1839 C CA . VAL A 1 244 ? 5.944 -9.738 3.725 1.00 79.12 244 VAL A CA 1
ATOM 1840 C C . VAL A 1 244 ? 5.020 -9.093 4.741 1.00 79.12 244 VAL A C 1
ATOM 1842 O O . VAL A 1 244 ? 5.489 -8.357 5.603 1.00 79.12 244 VAL A O 1
ATOM 1845 N N . TYR A 1 245 ? 3.726 -9.371 4.640 1.00 78.62 245 TYR A N 1
ATOM 1846 C CA . TYR A 1 245 ? 2.706 -8.731 5.464 1.00 78.62 245 TYR A CA 1
ATOM 1847 C C . TYR A 1 245 ? 2.323 -9.547 6.708 1.00 78.62 245 TYR A C 1
ATOM 1849 O O . TYR A 1 245 ? 1.440 -9.131 7.450 1.00 78.62 245 TYR A O 1
ATOM 1857 N N . GLY A 1 246 ? 2.969 -10.694 6.949 1.00 76.75 246 GLY A N 1
ATOM 1858 C CA . GLY A 1 246 ? 2.673 -11.565 8.091 1.00 76.75 246 GLY A CA 1
ATOM 1859 C C . GLY A 1 246 ? 1.250 -12.133 8.069 1.00 76.75 246 GLY A C 1
ATOM 1860 O O . GLY A 1 246 ? 0.637 -12.295 9.122 1.00 76.75 246 GLY A O 1
ATOM 1861 N N . LEU A 1 247 ? 0.699 -12.390 6.879 1.00 76.00 247 LEU A N 1
ATOM 1862 C CA . LEU A 1 247 ? -0.661 -12.907 6.723 1.00 76.00 247 LEU A CA 1
ATOM 1863 C C . LEU A 1 247 ? -0.682 -14.430 6.936 1.00 76.00 247 LEU A C 1
ATOM 1865 O O . LEU A 1 247 ? 0.241 -15.112 6.478 1.00 76.00 247 LEU A O 1
ATOM 1869 N N . PRO A 1 248 ? -1.723 -14.980 7.588 1.00 70.31 248 PRO A N 1
ATOM 1870 C CA . PRO A 1 248 ? -1.844 -16.420 7.791 1.00 70.31 248 PRO A CA 1
ATOM 1871 C C . PRO A 1 248 ? -1.908 -17.176 6.455 1.00 70.31 248 PRO A C 1
ATOM 1873 O O . PRO A 1 248 ? -2.440 -16.672 5.460 1.00 70.31 248 PRO A O 1
ATOM 1876 N N . GLY A 1 249 ? -1.350 -18.390 6.440 1.00 65.25 249 GLY A N 1
ATOM 1877 C CA . GLY A 1 249 ? -1.553 -19.342 5.348 1.00 65.25 249 GLY A CA 1
ATOM 1878 C C . GLY A 1 249 ? -3.020 -19.763 5.305 1.00 65.25 249 GLY A C 1
ATOM 1879 O O . GLY A 1 249 ? -3.601 -20.021 6.359 1.00 65.25 249 GLY A O 1
ATOM 1880 N N . GLY A 1 250 ? -3.610 -19.736 4.109 1.00 50.66 250 GLY A N 1
ATOM 1881 C CA . GLY A 1 250 ? -4.942 -20.293 3.859 1.00 50.66 250 GLY A CA 1
ATOM 1882 C C . GLY A 1 250 ? -4.891 -21.803 3.731 1.00 50.66 250 GLY A C 1
ATOM 1883 O O . GLY A 1 250 ? -3.807 -22.299 3.349 1.00 50.66 250 GLY A O 1
#

Solvent-accessible surface area (backbone atoms only — not comparable to full-atom values): 14810 Å² total; per-residue (Å²): 133,79,82,69,84,81,77,79,68,86,47,72,70,52,52,52,50,48,52,53,53,50,51,52,49,49,52,54,14,60,76,65,74,37,61,55,71,55,47,60,69,68,48,53,44,69,60,59,51,71,74,57,84,50,94,88,41,46,94,82,50,35,71,67,57,51,36,51,53,43,57,58,55,54,64,62,42,71,61,52,50,52,47,39,72,76,69,53,76,97,66,69,46,52,82,42,17,52,72,92,52,52,72,68,56,26,29,54,39,34,36,51,40,44,74,73,68,37,59,32,71,43,72,58,71,69,88,48,73,70,58,39,55,50,52,52,51,50,45,50,53,28,54,57,74,72,60,83,77,74,85,84,74,93,84,77,96,71,82,83,67,65,51,48,73,52,57,52,60,61,58,56,42,55,47,90,74,62,53,66,72,78,49,34,66,60,50,51,52,48,43,72,76,53,35,39,77,27,27,18,64,46,82,47,74,75,62,30,61,73,38,41,54,70,67,58,55,51,53,41,54,50,66,66,45,61,88,49,56,74,69,46,41,45,15,23,74,42,50,28,48,28,68,73,71,70,49,81,85,129

Sequence (250 aa):
MAPGPLTRQPGVMHMAIGAVVNAVWDLAAERAGKPLWQLLADATPEWLVSQVDFRYIADALTPEAALALLRQGRRGAAGREAVLRERGFPGYTTSPGWLSYSDEKLTRLARAAVAHGFTQIKLKVGADLADDIRRCRTAREAMTAVSPCPPRTAGSGTSARGRRKLSGMVTEADHAQWTVDDVRPYADTVLHAFGPERLMFGSDRPVSLLAAPYGAVLDAAVLLTRSLDADAHAEVFAGTARRVYGLPGG

pLDDT: mean 82.65, std 16.21, range [30.5, 98.06]

Foldseek 3Di:
DPDDPPPPDPDDVVVVVVVVVVVVLVVVCVVVVHDSVVVQLVDQLLVNLVVDDCPPPCVPANSVNSSVVVVVVNVCSVVVVVCCVVPNAQDEEAVLADPPDDLVSSLVVLLVCVVVVRLEYDHDDLDDPVSRLVSVVSSQCSNVVNDPDDDDDPDDDDDSRYAEEDEDQQLSDDLEDDDLVVSLVVLVSCCVVQNLLRAAYDYPPPSCVSRDDPVVSVVSVCVSCVVDDPVSVCNHHPVNVCVNRVNDDD